Protein AF-A0A521QNT7-F1 (afdb_monomer)

Mean predicted aligned error: 11.25 Å

Foldseek 3Di:
DDDPDDDDPDDDDPDDPPPQPPPPPPQKDQDLPDVVLVVLLVLLVVLLVLLVLLVLVLQCVLVVPPDSVVSNVVLVVPVDPVVSLVVSVCSCPPPPVNPVPDPVSVVLSVLNVVLVVVNCQSVVWTWIQRPPVRWIWTFGDDPDPNDIDRIDTDDPVNSVVSSVSSVVSSVVSQVVCVVVVHDRPPPPCPPPPPPPPPPPDPPPPDPPPDDDDDDDDDDDDDD

Sequence (223 aa):
MNTPKSRKPRRYIAPGLNADPADEEGNYEPSILQPFLAEVMGNILTLWPHIEGHMIIIFSELIGAEDVGNARLMFRSIINQKARISVMKAMLEKSPDHIETSDWYDRIIDEFAALNRIRNIYAHGLWYTHKQTQRLYLDEETDNYESRGPRREVKVAELQALAERMSAFVDALEAHFTEKGYPSVSEPSSQIQPQQSSADGPEERNPEDSPPERGPPPRSSRD

Nearest PDB structures (foldseek):
  6itu-assembly1_A  TM=4.304E-01  e=3.634E+00  Homo sapiens
  4akk-assembly1_B  TM=3.507E-01  e=3.438E+00  Klebsiella oxytoca
  6lvv-assembly1_B  TM=2.052E-01  e=1.772E+00  Paracoccus sp. SSG05

Secondary structure (DSSP, 8-state):
--PPPPPPP----PPP----TT-SS--EESS---HHHHHHHHHHHHHHHHHHHHHHHHHHHHTT-S-HHHHHHHHHH---HHHHHHHHHHHHHH-GGGTT--THHHHHHHHHHHHHHHHHHHHHSEEEEETTT--EEEEPPPS-TT-PPPPEEPPHHHHHHHHHHHHHHHHHHHHHHHHTTPPPTTS--TT---------------TT-PPPP-PPPP-----

Solvent-accessible surface area (backbone atoms only — not comparable to full-atom values): 13937 Å² total; per-residue (Å²): 137,86,77,77,81,75,78,78,79,82,72,90,69,77,73,73,80,71,80,55,93,81,62,80,69,84,50,64,41,87,38,77,80,50,68,69,60,46,48,48,52,47,49,45,61,60,49,47,62,56,47,52,55,52,50,30,51,52,48,9,63,66,69,68,45,91,48,54,68,59,31,39,53,57,55,63,69,46,76,50,66,69,56,47,52,51,49,55,53,48,39,52,78,68,37,82,89,33,77,83,57,63,71,62,58,58,53,51,54,51,50,51,52,52,50,51,57,56,49,47,46,68,74,67,26,50,45,31,20,32,68,86,82,68,46,42,30,36,29,46,80,48,100,44,94,88,48,79,47,77,70,40,79,58,55,69,67,60,51,49,52,48,35,52,52,52,48,54,50,43,53,53,49,52,52,56,36,48,76,73,68,48,80,69,83,86,57,76,78,85,72,72,63,73,77,75,71,78,67,71,67,83,72,81,74,68,87,82,79,68,76,79,83,81,73,83,80,81,82,81,82,80,131

pLDDT: mean 84.31, std 16.26, range [48.28, 98.44]

Radius of gyration: 27.96 Å; Cα contacts (8 Å, |Δi|>4): 169; chains: 1; bounding box: 73×58×71 Å

Structure (mmCIF, N/CA/C/O backbone):
data_AF-A0A521QNT7-F1
#
_entry.id   AF-A0A521QNT7-F1
#
loop_
_atom_site.group_PDB
_atom_site.id
_atom_site.type_symbol
_atom_site.label_atom_id
_atom_site.label_alt_id
_atom_site.label_comp_id
_atom_site.label_asym_id
_atom_site.label_entity_id
_atom_site.label_seq_id
_atom_site.pdbx_PDB_ins_code
_atom_site.Cartn_x
_atom_site.Cartn_y
_atom_site.Cartn_z
_at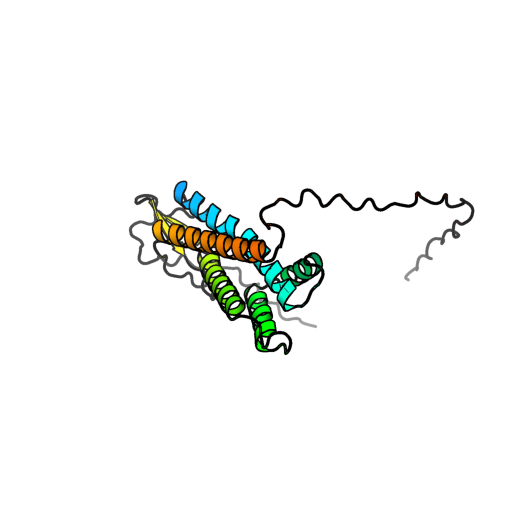om_site.occupancy
_atom_site.B_iso_or_equiv
_atom_site.auth_seq_id
_atom_site.auth_comp_id
_atom_site.auth_asym_id
_atom_site.auth_atom_id
_atom_site.pdbx_PDB_model_num
ATOM 1 N N . MET A 1 1 ? 51.245 -9.570 29.472 1.00 51.16 1 MET A N 1
ATOM 2 C CA . MET A 1 1 ? 50.116 -10.234 28.781 1.00 51.16 1 MET A CA 1
ATOM 3 C C . MET A 1 1 ? 50.383 -10.194 27.289 1.00 51.16 1 MET A C 1
ATOM 5 O O . MET A 1 1 ? 50.641 -9.117 26.774 1.00 51.16 1 MET A O 1
ATOM 9 N N . ASN A 1 2 ? 50.403 -11.352 26.630 1.00 59.91 2 ASN A N 1
ATOM 10 C CA . ASN A 1 2 ? 50.718 -11.493 25.209 1.00 59.91 2 ASN A CA 1
ATOM 11 C C . ASN A 1 2 ? 49.398 -11.732 24.461 1.00 59.91 2 ASN A C 1
ATOM 13 O O . ASN A 1 2 ? 48.931 -12.867 24.381 1.00 59.91 2 ASN A O 1
ATOM 17 N N . THR A 1 3 ? 48.730 -10.669 24.014 1.00 60.16 3 THR A N 1
ATOM 18 C CA . THR A 1 3 ? 47.465 -10.811 23.279 1.00 60.16 3 THR A CA 1
ATOM 19 C C . THR A 1 3 ? 47.786 -11.292 21.860 1.00 60.16 3 THR A C 1
ATOM 21 O O . THR A 1 3 ? 48.558 -10.623 21.165 1.00 60.16 3 THR A O 1
ATOM 24 N N . PRO A 1 4 ? 47.261 -12.446 21.408 1.00 59.62 4 PRO A N 1
ATOM 25 C CA . PRO A 1 4 ? 47.539 -12.956 20.070 1.00 59.62 4 PRO A CA 1
ATOM 26 C C . PRO A 1 4 ? 47.110 -11.931 19.015 1.00 59.62 4 PRO A C 1
ATOM 28 O O . PRO A 1 4 ? 46.044 -11.324 19.126 1.00 59.62 4 PRO A O 1
ATOM 31 N N . LYS A 1 5 ? 47.956 -11.719 17.997 1.00 64.31 5 LYS A N 1
ATOM 32 C CA . LYS A 1 5 ? 47.686 -10.773 16.902 1.00 64.31 5 LYS A CA 1
ATOM 33 C C . LYS A 1 5 ? 46.325 -11.097 16.281 1.00 64.31 5 LYS A C 1
ATOM 35 O O . LYS A 1 5 ? 46.142 -12.191 15.744 1.00 64.31 5 LYS A O 1
ATOM 40 N N . SER A 1 6 ? 45.383 -10.156 16.353 1.00 75.56 6 SER A N 1
ATOM 41 C CA . SER A 1 6 ? 44.068 -10.324 15.739 1.00 75.56 6 SER A CA 1
ATOM 42 C C . SER A 1 6 ? 44.227 -10.523 14.230 1.00 75.56 6 SER A C 1
ATOM 44 O O . SER A 1 6 ? 45.064 -9.892 13.574 1.00 75.56 6 SER A O 1
ATOM 46 N N . ARG A 1 7 ? 43.454 -11.457 13.665 1.00 72.75 7 ARG A N 1
ATOM 47 C CA . ARG A 1 7 ? 43.398 -11.637 12.211 1.00 72.75 7 ARG A CA 1
ATOM 48 C C . ARG A 1 7 ? 42.943 -10.323 11.584 1.00 72.75 7 ARG A C 1
ATOM 50 O O . ARG A 1 7 ? 42.006 -9.696 12.073 1.00 72.75 7 ARG A O 1
ATOM 57 N N . LYS A 1 8 ? 43.599 -9.919 10.491 1.00 79.75 8 LYS A N 1
ATOM 58 C CA . LYS A 1 8 ? 43.163 -8.752 9.719 1.00 79.75 8 LYS A CA 1
ATOM 59 C C . LYS A 1 8 ? 41.692 -8.953 9.324 1.00 79.75 8 LYS A C 1
ATOM 61 O O . LYS A 1 8 ? 41.366 -10.047 8.856 1.00 79.75 8 LYS A O 1
ATOM 66 N N . PRO A 1 9 ? 40.823 -7.943 9.508 1.00 73.94 9 PRO A N 1
ATOM 67 C CA . PRO A 1 9 ? 39.424 -8.055 9.126 1.00 73.94 9 PRO A CA 1
ATOM 68 C C . PRO A 1 9 ? 39.331 -8.434 7.648 1.00 73.94 9 PRO A C 1
ATOM 70 O O . PRO A 1 9 ? 40.015 -7.846 6.801 1.00 73.94 9 PRO A O 1
ATOM 73 N N . ARG A 1 10 ? 38.525 -9.459 7.353 1.00 69.00 10 ARG A N 1
ATOM 74 C CA . ARG A 1 10 ? 38.258 -9.901 5.983 1.00 69.00 10 ARG A CA 1
ATOM 75 C C . ARG A 1 10 ? 37.607 -8.724 5.262 1.00 69.00 10 ARG A C 1
ATOM 77 O O . ARG A 1 10 ? 36.532 -8.283 5.653 1.00 69.00 10 ARG A O 1
ATOM 84 N N . ARG A 1 11 ? 38.293 -8.168 4.264 1.00 68.38 11 ARG A N 1
ATOM 85 C CA . ARG A 1 11 ? 37.715 -7.110 3.432 1.00 68.38 11 ARG A CA 1
ATOM 86 C C 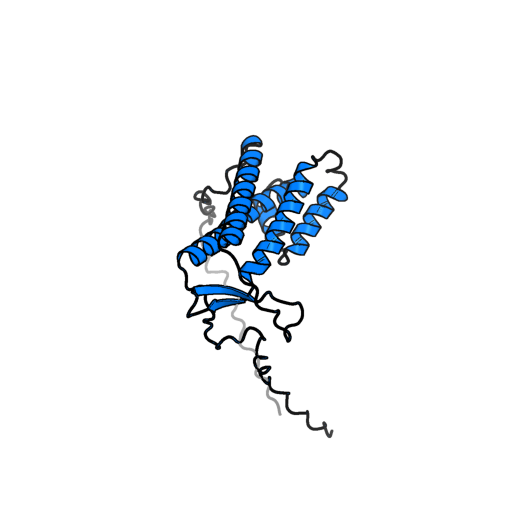. ARG A 1 11 ? 36.638 -7.731 2.552 1.00 68.38 11 ARG A C 1
ATOM 88 O O . ARG A 1 11 ? 36.827 -8.847 2.068 1.00 68.38 11 ARG A O 1
ATOM 95 N N . TYR A 1 12 ? 35.532 -7.014 2.382 1.00 64.12 12 TYR A N 1
ATOM 96 C CA . TYR A 1 12 ? 34.487 -7.374 1.433 1.00 64.12 12 TYR A CA 1
ATOM 97 C C . TYR A 1 12 ? 35.121 -7.577 0.053 1.00 64.12 12 TYR A C 1
ATOM 99 O O . TYR A 1 12 ? 35.782 -6.681 -0.473 1.00 64.12 12 TYR A O 1
ATOM 107 N N . ILE A 1 13 ? 34.969 -8.783 -0.484 1.00 56.91 13 ILE A N 1
ATOM 108 C CA . ILE A 1 13 ? 35.250 -9.090 -1.881 1.00 56.91 13 ILE A CA 1
ATOM 109 C C . ILE A 1 13 ? 33.874 -9.062 -2.517 1.00 56.91 13 ILE A C 1
ATOM 111 O O . ILE A 1 13 ? 33.031 -9.868 -2.125 1.00 56.91 13 ILE A O 1
ATOM 115 N N . ALA A 1 14 ? 33.633 -8.107 -3.419 1.00 52.41 14 ALA A N 1
ATOM 116 C CA . ALA A 1 14 ? 32.386 -8.080 -4.164 1.00 52.41 14 ALA A CA 1
ATOM 117 C C . ALA A 1 14 ? 32.178 -9.480 -4.758 1.00 52.41 14 ALA A C 1
ATOM 119 O O . ALA A 1 14 ? 33.110 -9.975 -5.406 1.00 52.41 14 ALA A O 1
ATOM 120 N N . PRO A 1 15 ? 31.033 -10.144 -4.502 1.00 55.75 15 PRO A N 1
ATOM 121 C CA . PRO A 1 15 ? 30.700 -11.341 -5.247 1.00 55.75 15 PRO A CA 1
ATOM 122 C C . PRO A 1 15 ? 30.881 -10.969 -6.713 1.00 55.75 15 PRO A C 1
ATOM 124 O O . PRO A 1 15 ? 30.394 -9.916 -7.141 1.00 55.75 15 PRO A O 1
ATOM 127 N N . GLY A 1 16 ? 31.655 -11.767 -7.455 1.00 51.06 16 GLY A N 1
ATOM 128 C CA . GLY A 1 16 ? 31.644 -11.631 -8.905 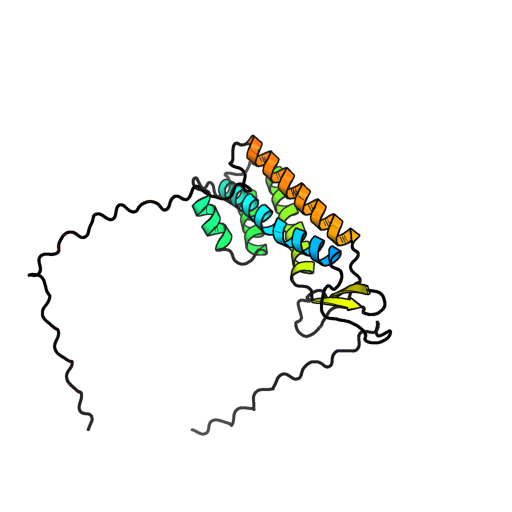1.00 51.06 16 GLY A CA 1
ATOM 129 C C . GLY A 1 16 ? 30.176 -11.602 -9.303 1.00 51.06 16 GLY A C 1
ATOM 130 O O . GLY A 1 16 ? 29.415 -12.427 -8.799 1.00 51.06 16 GLY A O 1
ATOM 131 N N . LEU A 1 17 ? 29.761 -10.589 -10.072 1.00 54.62 17 LEU A N 1
ATOM 132 C CA . LEU A 1 17 ? 28.440 -10.566 -10.690 1.00 54.62 17 LEU A CA 1
ATOM 133 C C . LEU A 1 17 ? 28.319 -11.906 -11.405 1.00 54.62 17 LEU A C 1
ATOM 135 O O . LEU A 1 17 ? 28.931 -12.093 -12.453 1.00 54.62 17 LEU A O 1
ATOM 139 N N . ASN A 1 18 ? 27.664 -12.874 -10.767 1.00 49.97 18 ASN A N 1
ATOM 140 C CA . ASN A 1 18 ? 27.457 -14.175 -11.361 1.00 49.97 18 ASN A CA 1
ATOM 141 C C . ASN A 1 18 ? 26.675 -13.872 -12.630 1.00 49.97 18 ASN A C 1
ATOM 143 O O . ASN A 1 18 ? 25.608 -13.262 -12.551 1.00 49.97 18 ASN A O 1
ATOM 147 N N . ALA A 1 19 ? 27.292 -14.170 -13.773 1.00 48.28 19 ALA A N 1
ATOM 148 C CA . ALA A 1 19 ? 26.696 -13.964 -15.076 1.00 48.28 19 ALA A CA 1
ATOM 149 C C . ALA A 1 19 ? 25.339 -14.669 -15.061 1.00 48.28 19 ALA A C 1
ATOM 151 O O . ALA A 1 19 ? 25.247 -15.887 -14.903 1.00 48.28 19 ALA A O 1
ATOM 152 N N . ASP A 1 20 ? 24.294 -13.855 -15.090 1.00 52.47 20 ASP A N 1
ATOM 153 C CA . ASP A 1 20 ? 22.914 -14.288 -15.179 1.00 52.47 20 ASP A CA 1
ATOM 154 C C . ASP A 1 20 ? 22.779 -15.012 -16.529 1.00 52.47 20 ASP A C 1
ATOM 156 O O . ASP A 1 20 ? 23.195 -14.443 -17.536 1.00 52.47 20 ASP A O 1
ATOM 160 N N . PRO A 1 21 ? 22.257 -16.246 -16.615 1.00 50.09 21 PRO A N 1
ATOM 161 C CA . PRO A 1 21 ? 22.153 -16.983 -17.880 1.00 50.09 21 PRO A CA 1
ATOM 162 C C . PRO A 1 21 ? 21.307 -16.283 -18.964 1.00 50.09 21 PRO A C 1
ATOM 164 O O . PRO A 1 21 ? 21.302 -16.739 -20.103 1.00 50.09 21 PRO A O 1
ATOM 167 N N . ALA A 1 22 ? 20.644 -15.163 -18.646 1.00 51.06 22 ALA A N 1
ATOM 168 C CA . ALA A 1 22 ? 20.058 -14.213 -19.597 1.00 51.06 22 ALA A CA 1
ATOM 169 C C . ALA A 1 22 ? 21.081 -13.217 -20.200 1.00 51.06 22 ALA A C 1
ATOM 171 O O . ALA A 1 22 ? 20.707 -12.121 -20.622 1.00 51.06 22 ALA A O 1
ATOM 172 N N . ASP A 1 23 ? 22.365 -13.585 -20.234 1.00 50.38 23 ASP A N 1
ATOM 173 C CA . ASP A 1 23 ? 23.468 -12.866 -20.883 1.00 50.38 23 ASP A CA 1
ATOM 174 C C . ASP A 1 23 ? 23.385 -12.949 -22.424 1.00 50.38 23 ASP A C 1
ATOM 176 O O . ASP A 1 23 ? 24.365 -13.210 -23.125 1.00 50.38 23 ASP A O 1
ATOM 180 N N . GLU A 1 24 ? 22.203 -12.675 -22.982 1.00 56.25 24 GLU A N 1
ATOM 181 C CA . GLU A 1 24 ? 22.119 -12.094 -24.319 1.00 56.25 24 GLU A CA 1
ATOM 182 C C . GLU A 1 24 ? 22.656 -10.652 -24.205 1.00 56.25 24 GLU A C 1
ATOM 184 O O . GLU A 1 24 ? 21.934 -9.682 -24.008 1.00 56.25 24 GLU A O 1
ATOM 189 N N . GLU A 1 25 ? 23.987 -10.542 -24.221 1.00 61.06 25 GLU A N 1
ATOM 190 C CA . GLU A 1 25 ? 24.768 -9.314 -24.389 1.00 61.06 25 GLU A CA 1
ATOM 191 C C . GLU A 1 25 ? 24.512 -8.175 -23.378 1.00 61.06 25 GLU A C 1
ATOM 193 O O . GLU A 1 25 ? 24.211 -7.061 -23.799 1.00 61.06 25 GLU A O 1
ATOM 198 N N . GLY A 1 26 ? 24.698 -8.400 -22.066 1.00 63.28 26 GLY A N 1
ATOM 199 C CA . GLY A 1 26 ? 25.286 -7.444 -21.094 1.00 63.28 26 GLY A CA 1
ATOM 200 C C . GLY A 1 26 ? 24.824 -5.970 -21.035 1.00 63.28 26 GLY A C 1
ATOM 201 O O . GLY A 1 26 ? 25.466 -5.147 -20.379 1.00 63.28 26 GLY A O 1
ATOM 202 N N . ASN A 1 27 ? 23.734 -5.589 -21.693 1.00 86.12 27 ASN A N 1
ATOM 203 C CA . ASN A 1 27 ? 23.372 -4.202 -21.970 1.00 86.12 27 ASN A CA 1
ATOM 204 C C . ASN A 1 27 ? 22.223 -3.755 -21.067 1.00 86.12 27 ASN A C 1
ATOM 206 O O . ASN A 1 27 ? 21.197 -3.281 -21.546 1.00 86.12 27 ASN A O 1
ATOM 210 N N . TYR A 1 28 ? 22.389 -3.884 -19.754 1.00 90.06 28 TYR A N 1
ATOM 211 C CA . TYR A 1 28 ? 21.415 -3.395 -18.777 1.00 90.06 28 TYR A CA 1
ATOM 212 C C . TYR A 1 28 ? 21.857 -2.058 -18.183 1.00 90.06 28 TYR A C 1
ATOM 214 O O . TYR A 1 28 ? 23.044 -1.812 -17.960 1.00 90.06 28 TYR A O 1
ATOM 222 N N . GLU A 1 29 ? 20.893 -1.189 -17.909 1.00 93.31 29 GLU A N 1
ATOM 223 C CA . GLU A 1 29 ? 21.086 0.041 -17.150 1.00 93.31 29 GLU A CA 1
ATOM 224 C C . GLU A 1 29 ? 20.331 -0.052 -15.819 1.00 93.31 29 GLU A C 1
ATOM 226 O O . GLU A 1 29 ? 19.162 -0.441 -15.836 1.00 93.31 29 GLU A O 1
ATOM 231 N N . PRO A 1 30 ? 20.965 0.251 -14.667 1.00 93.62 30 PRO A N 1
ATOM 232 C CA . PRO A 1 30 ? 20.348 0.118 -13.347 1.00 93.62 30 PRO A CA 1
ATOM 233 C C . PRO A 1 30 ? 19.396 1.290 -13.054 1.00 93.62 30 PRO A C 1
ATOM 235 O O . PRO A 1 30 ? 19.660 2.131 -12.195 1.00 93.62 30 PRO A O 1
ATOM 238 N N . SER A 1 31 ? 18.321 1.389 -13.827 1.00 94.12 31 SER A N 1
ATOM 239 C CA . SER A 1 31 ? 17.323 2.452 -13.741 1.00 94.12 31 SER A CA 1
ATOM 240 C C . SER A 1 31 ? 16.045 2.061 -14.490 1.00 94.12 31 SER A C 1
ATOM 242 O O . SER A 1 31 ? 16.035 1.146 -15.319 1.00 94.12 31 SER A O 1
ATOM 244 N N . ILE A 1 32 ? 14.955 2.779 -14.209 1.00 95.25 32 ILE A N 1
ATOM 245 C CA . ILE A 1 32 ? 13.730 2.765 -15.016 1.00 95.25 32 ILE A CA 1
ATOM 246 C C . ILE A 1 32 ? 13.859 3.897 -16.041 1.00 95.25 32 ILE A C 1
ATOM 248 O O . ILE A 1 32 ? 13.692 5.062 -15.688 1.00 95.25 32 ILE A O 1
ATOM 252 N N . LEU A 1 33 ? 14.189 3.579 -17.296 1.00 95.19 33 LEU A N 1
ATOM 253 C CA . LEU A 1 33 ? 14.423 4.608 -18.327 1.00 95.19 33 LEU A CA 1
ATOM 254 C C . LEU A 1 33 ? 13.153 5.084 -19.034 1.00 95.19 33 LEU A C 1
ATOM 256 O O . LEU A 1 33 ? 13.150 6.143 -19.655 1.00 95.19 33 LEU A O 1
ATOM 260 N N . GLN A 1 34 ? 12.076 4.307 -18.962 1.00 93.50 34 GLN A N 1
ATOM 261 C CA . GLN A 1 34 ? 10.816 4.632 -19.622 1.00 93.50 34 GLN A CA 1
ATOM 262 C C . GLN A 1 34 ? 9.996 5.588 -18.749 1.00 93.50 34 GLN A C 1
ATOM 264 O O . GLN A 1 34 ? 9.559 5.172 -17.672 1.00 93.50 34 GLN A O 1
ATOM 269 N N . PRO A 1 35 ? 9.721 6.829 -19.201 1.00 93.50 35 PRO A N 1
ATOM 270 C CA . PRO A 1 35 ? 9.050 7.836 -18.376 1.00 93.50 35 PRO A CA 1
ATOM 271 C C . PRO A 1 35 ? 7.683 7.383 -17.859 1.00 93.50 35 PRO A C 1
ATOM 273 O O . PRO A 1 35 ? 7.386 7.535 -16.682 1.00 93.50 35 PRO A O 1
ATOM 276 N N . PHE A 1 36 ? 6.886 6.749 -18.717 1.00 93.31 36 PHE A N 1
ATOM 277 C CA . PHE A 1 36 ? 5.563 6.252 -18.349 1.00 93.31 36 PHE A CA 1
ATOM 278 C C . PHE A 1 36 ? 5.623 5.140 -17.274 1.00 93.31 36 PHE A C 1
ATOM 280 O O . PHE A 1 36 ? 4.796 5.113 -16.369 1.00 93.31 36 PHE A O 1
ATOM 287 N N . LEU A 1 37 ? 6.618 4.243 -17.306 1.00 92.12 37 LEU A N 1
ATOM 288 C CA . LEU A 1 37 ? 6.786 3.235 -16.245 1.00 92.12 37 LEU A CA 1
ATOM 289 C C . LEU A 1 37 ? 7.198 3.883 -14.920 1.00 92.12 37 LEU A C 1
ATOM 291 O O . LEU A 1 37 ? 6.717 3.481 -13.861 1.00 92.12 37 LEU A O 1
ATOM 295 N N . ALA A 1 38 ? 8.065 4.896 -14.981 1.00 93.50 38 ALA A N 1
ATOM 296 C CA . ALA A 1 38 ? 8.454 5.670 -13.809 1.00 93.50 38 ALA A CA 1
ATOM 297 C C . ALA A 1 38 ? 7.258 6.427 -13.203 1.00 93.50 38 ALA A C 1
ATOM 299 O O . ALA A 1 38 ? 7.136 6.484 -11.982 1.00 93.50 38 ALA A O 1
ATOM 300 N N . GLU A 1 39 ? 6.351 6.946 -14.034 1.00 95.88 39 GLU A N 1
ATOM 301 C CA . GLU A 1 39 ? 5.103 7.584 -13.602 1.00 95.88 39 GLU A CA 1
ATOM 302 C C . GLU A 1 39 ? 4.186 6.604 -12.859 1.00 95.88 39 GLU A C 1
ATOM 304 O O . GLU A 1 39 ? 3.771 6.887 -11.736 1.00 95.88 39 GLU A O 1
ATOM 309 N N . VAL A 1 40 ? 3.929 5.417 -13.424 1.00 95.69 40 VAL A N 1
ATOM 310 C CA . VAL A 1 40 ? 3.097 4.391 -12.764 1.00 95.69 40 VAL A CA 1
ATOM 311 C C . VAL A 1 40 ? 3.710 3.956 -11.428 1.00 95.69 40 VAL A C 1
ATOM 313 O O . VAL A 1 40 ? 3.001 3.835 -10.428 1.00 95.69 40 VAL A O 1
ATOM 316 N N . MET A 1 41 ? 5.034 3.779 -11.376 1.00 95.62 41 MET A N 1
ATOM 317 C CA . MET A 1 41 ? 5.747 3.503 -10.124 1.00 95.62 41 MET A CA 1
ATOM 318 C C . MET A 1 41 ? 5.627 4.648 -9.117 1.00 95.62 41 MET A C 1
ATOM 320 O O . MET A 1 41 ? 5.421 4.398 -7.929 1.00 95.62 41 MET A O 1
ATOM 324 N N . GLY A 1 42 ? 5.714 5.896 -9.581 1.00 96.06 42 GLY A N 1
ATOM 325 C CA . GLY A 1 42 ? 5.452 7.080 -8.770 1.00 96.06 42 GLY A CA 1
ATOM 326 C C . GLY A 1 42 ? 4.066 7.025 -8.133 1.00 96.06 42 GLY A C 1
ATOM 327 O O . GLY A 1 42 ? 3.964 7.160 -6.917 1.00 96.06 42 GLY A O 1
ATOM 328 N N . ASN A 1 43 ? 3.035 6.720 -8.923 1.00 96.12 43 ASN A N 1
ATOM 329 C CA . ASN A 1 43 ? 1.652 6.604 -8.452 1.00 96.12 43 ASN A CA 1
ATOM 330 C C . ASN A 1 43 ? 1.480 5.512 -7.382 1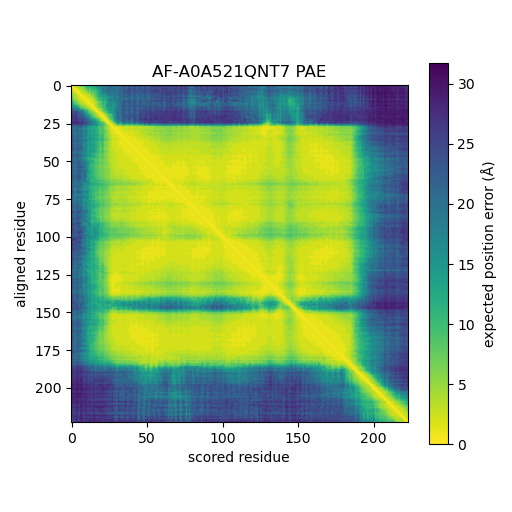.00 96.12 43 ASN A C 1
ATOM 332 O O . ASN A 1 43 ? 0.847 5.744 -6.355 1.00 96.12 43 ASN A O 1
ATOM 336 N N . ILE A 1 44 ? 2.089 4.336 -7.566 1.00 96.50 44 ILE A N 1
ATOM 337 C CA . ILE A 1 44 ? 2.083 3.263 -6.552 1.00 96.50 44 ILE A CA 1
ATOM 338 C C . ILE A 1 44 ? 2.679 3.762 -5.226 1.00 96.50 44 ILE A C 1
ATOM 340 O O . ILE A 1 44 ? 2.144 3.497 -4.147 1.00 96.50 44 ILE A O 1
ATOM 344 N N . LEU A 1 45 ? 3.800 4.486 -5.291 1.00 96.12 45 LEU A N 1
ATOM 345 C CA . LEU A 1 45 ? 4.492 4.979 -4.101 1.00 96.12 45 LEU A CA 1
ATOM 346 C C . LEU A 1 45 ? 3.749 6.133 -3.417 1.00 96.12 45 LEU A C 1
ATOM 348 O O . LEU A 1 45 ? 3.786 6.211 -2.188 1.00 96.12 45 LEU A O 1
ATOM 352 N N . THR A 1 46 ? 3.074 7.001 -4.173 1.00 96.50 46 THR A N 1
ATOM 353 C CA . THR A 1 46 ? 2.309 8.134 -3.627 1.00 96.50 46 THR A CA 1
ATOM 354 C C . THR A 1 46 ? 0.969 7.715 -3.037 1.00 96.50 46 THR A C 1
ATOM 356 O O . THR A 1 46 ? 0.555 8.310 -2.046 1.00 96.50 46 THR A O 1
ATOM 359 N N . LEU A 1 47 ? 0.324 6.666 -3.557 1.00 97.00 47 LEU A N 1
ATOM 360 C CA . LEU A 1 47 ? -0.913 6.113 -2.985 1.00 97.00 47 LEU A CA 1
ATOM 361 C C . LEU A 1 47 ? -0.695 5.490 -1.598 1.00 97.00 47 LEU A C 1
ATOM 363 O O . LEU A 1 47 ? -1.602 5.488 -0.765 1.00 97.00 47 LEU A O 1
ATOM 367 N N . TRP A 1 48 ? 0.507 4.979 -1.312 1.00 97.25 48 TRP A N 1
ATOM 368 C CA . TRP A 1 48 ? 0.784 4.275 -0.057 1.00 97.25 48 TRP A CA 1
ATOM 369 C C . TRP A 1 48 ? 0.546 5.127 1.210 1.00 97.25 48 TRP A C 1
ATOM 371 O O . TRP A 1 48 ? -0.175 4.663 2.095 1.00 97.25 48 TRP A O 1
ATOM 381 N N . PRO A 1 49 ? 1.058 6.372 1.321 1.00 96.19 49 PRO A N 1
ATOM 382 C CA . PRO A 1 49 ? 0.715 7.273 2.423 1.00 96.19 49 PRO A CA 1
ATOM 383 C C . PRO A 1 49 ? -0.787 7.500 2.647 1.00 96.19 49 PRO A C 1
ATOM 385 O O . PRO A 1 49 ? -1.200 7.634 3.799 1.00 96.19 49 PRO A O 1
ATOM 388 N N . HIS A 1 50 ? -1.603 7.533 1.586 1.00 96.38 50 HIS A N 1
ATOM 389 C CA . HIS A 1 50 ? -3.059 7.687 1.709 1.00 96.38 50 HIS A CA 1
ATOM 390 C C . HIS A 1 50 ? -3.682 6.451 2.359 1.00 96.38 50 HIS A C 1
ATOM 392 O O . HIS A 1 50 ? -4.415 6.571 3.341 1.00 96.38 50 HIS A O 1
ATOM 398 N N . ILE A 1 51 ? -3.295 5.259 1.892 1.00 97.62 51 ILE A N 1
ATOM 399 C CA . ILE A 1 51 ? -3.710 3.991 2.500 1.00 97.62 51 ILE A CA 1
ATOM 400 C C . ILE A 1 51 ? -3.294 3.947 3.978 1.00 97.62 51 ILE A C 1
ATOM 402 O O . ILE A 1 51 ? -4.124 3.665 4.838 1.00 97.62 51 ILE A O 1
ATOM 406 N N . GLU A 1 52 ? -2.039 4.277 4.311 1.00 97.56 52 GLU A N 1
ATOM 407 C CA . GLU A 1 52 ? -1.589 4.319 5.712 1.00 97.56 52 GLU A CA 1
ATOM 408 C C . GLU A 1 52 ? -2.397 5.310 6.562 1.00 97.56 52 GLU A C 1
ATOM 410 O O . GLU A 1 52 ? -2.698 5.015 7.719 1.00 97.56 52 GLU A O 1
ATOM 415 N N . GLY A 1 53 ? -2.767 6.464 6.001 1.00 96.31 53 GLY A N 1
ATOM 416 C CA . GLY A 1 53 ? -3.621 7.452 6.657 1.00 96.31 53 GLY A CA 1
ATOM 417 C C . GLY A 1 53 ? -4.982 6.884 7.062 1.00 96.31 53 GLY A C 1
ATOM 418 O O . GLY A 1 53 ? -5.409 7.078 8.199 1.00 96.31 53 GLY A O 1
ATOM 419 N N . HIS A 1 54 ? -5.617 6.116 6.180 1.00 97.75 54 HIS A N 1
ATOM 420 C CA . HIS A 1 54 ? -6.865 5.415 6.485 1.00 97.75 54 HIS A CA 1
ATOM 421 C C . HIS A 1 54 ? -6.676 4.275 7.488 1.00 97.75 54 HIS A C 1
ATOM 423 O O . HIS A 1 54 ? -7.473 4.130 8.414 1.00 97.75 54 HIS A O 1
ATOM 429 N N . MET A 1 55 ? -5.590 3.507 7.376 1.00 98.12 55 MET A N 1
ATOM 430 C CA . MET A 1 55 ? -5.295 2.439 8.337 1.00 98.12 55 MET A CA 1
ATOM 431 C C . MET A 1 55 ? -5.044 2.969 9.753 1.00 98.12 55 MET A C 1
ATOM 433 O O . MET A 1 55 ? -5.308 2.261 10.719 1.00 98.12 55 MET A O 1
ATOM 437 N N . ILE A 1 56 ? -4.584 4.215 9.902 1.00 97.88 56 ILE A N 1
ATOM 438 C CA . ILE A 1 56 ? -4.499 4.887 11.207 1.00 97.88 56 ILE A CA 1
ATOM 439 C C . ILE A 1 56 ? -5.891 5.113 11.811 1.00 97.88 56 ILE A C 1
ATOM 441 O O . ILE A 1 56 ? -6.045 4.954 13.020 1.00 97.88 56 ILE A O 1
ATOM 445 N N . ILE A 1 57 ? -6.898 5.463 11.003 1.00 97.38 57 ILE A N 1
ATOM 446 C CA . ILE A 1 57 ? -8.280 5.630 11.482 1.00 97.38 57 ILE A CA 1
ATOM 447 C C . ILE A 1 57 ? -8.828 4.278 11.942 1.00 97.38 57 ILE A C 1
ATOM 449 O O . ILE A 1 57 ? -9.330 4.183 13.058 1.00 97.38 57 ILE A O 1
ATOM 453 N N . ILE A 1 58 ? -8.627 3.219 11.147 1.00 97.38 58 ILE A N 1
ATOM 454 C CA . ILE A 1 58 ? -8.985 1.846 11.545 1.00 97.38 58 ILE A CA 1
ATOM 455 C C . ILE A 1 58 ? -8.304 1.478 12.856 1.00 97.38 58 ILE A C 1
ATOM 457 O O . ILE A 1 58 ? -8.953 1.022 13.789 1.00 97.38 58 ILE A O 1
ATOM 461 N N . PHE A 1 59 ? -6.995 1.706 12.951 1.00 98.00 59 PHE A N 1
ATOM 462 C CA . PHE A 1 59 ? -6.245 1.428 14.165 1.00 98.00 59 PHE A CA 1
ATOM 463 C C . PHE A 1 59 ? -6.801 2.199 15.370 1.00 98.00 59 PHE A C 1
ATOM 465 O O . PHE A 1 59 ? -6.902 1.618 16.443 1.00 98.00 59 PHE A O 1
ATOM 472 N N . SER A 1 60 ? -7.205 3.463 15.190 1.00 97.19 60 SER A N 1
ATOM 473 C CA . SER A 1 60 ? -7.850 4.280 16.226 1.00 97.19 60 SER A CA 1
ATOM 474 C C . SER A 1 60 ? -9.157 3.666 16.719 1.00 97.19 60 SER A C 1
ATOM 476 O O . SER A 1 60 ? -9.357 3.581 17.929 1.00 97.19 60 SER A O 1
ATOM 478 N N . GLU A 1 61 ? -10.017 3.214 15.799 1.00 95.81 61 GLU A N 1
ATOM 479 C CA . GLU A 1 61 ? -11.269 2.527 16.137 1.00 95.81 61 GLU A CA 1
ATOM 480 C C . GLU A 1 61 ? -10.985 1.233 16.919 1.00 95.81 61 GLU A C 1
ATOM 482 O O . GLU A 1 61 ? -11.585 1.011 17.966 1.00 95.81 61 GLU A O 1
ATOM 487 N N . LEU A 1 62 ? -10.011 0.430 16.473 1.00 96.44 62 LEU A N 1
ATOM 488 C CA . LEU A 1 62 ? -9.656 -0.846 17.110 1.00 96.44 62 LEU A CA 1
ATOM 489 C C . LEU A 1 62 ? -9.049 -0.702 18.508 1.00 96.44 62 LEU A C 1
ATOM 491 O O . LEU A 1 62 ? -9.117 -1.629 19.305 1.00 96.44 62 LEU A O 1
ATOM 495 N N . ILE A 1 63 ? -8.394 0.410 18.825 1.00 96.44 63 ILE A N 1
ATOM 496 C CA . ILE A 1 63 ? -7.859 0.623 20.180 1.00 96.44 63 ILE A CA 1
ATOM 497 C C . ILE A 1 63 ? -8.812 1.435 21.064 1.00 96.44 63 ILE A C 1
ATOM 499 O O . ILE A 1 63 ? -8.450 1.754 22.195 1.00 96.44 63 ILE A O 1
ATOM 503 N N . GLY A 1 64 ? -9.987 1.812 20.547 1.00 95.19 64 GLY A N 1
ATOM 504 C CA . GLY A 1 64 ? -10.935 2.678 21.246 1.00 95.19 64 GLY A CA 1
ATOM 505 C C . GLY A 1 64 ? -10.372 4.068 21.556 1.00 95.19 64 GLY A C 1
ATOM 506 O O . GLY A 1 64 ? -10.710 4.654 22.582 1.00 95.19 64 GLY A O 1
ATOM 507 N N . ALA A 1 65 ? -9.470 4.593 20.719 1.00 95.56 65 ALA A N 1
ATOM 508 C CA . ALA A 1 65 ? -8.884 5.910 20.944 1.00 95.56 65 ALA A CA 1
ATOM 509 C C . ALA A 1 65 ? -9.862 7.020 20.540 1.00 95.56 65 ALA A C 1
ATOM 511 O O . ALA A 1 65 ? -10.275 7.100 19.384 1.00 95.56 65 ALA A O 1
ATOM 512 N N . GLU A 1 66 ? -10.160 7.915 21.485 1.00 93.56 66 GLU A N 1
ATOM 513 C CA . GLU A 1 66 ? -10.984 9.111 21.251 1.00 93.56 66 GLU A CA 1
ATOM 514 C C . GLU A 1 66 ? -10.295 10.119 20.314 1.00 93.56 66 GLU A C 1
ATOM 516 O O . GLU A 1 66 ? -10.952 10.792 19.524 1.00 93.56 66 GLU A O 1
ATOM 521 N N . ASP A 1 67 ? -8.961 10.206 20.381 1.00 93.25 67 ASP A N 1
ATOM 522 C CA . ASP A 1 67 ? -8.146 11.088 19.543 1.00 93.25 67 ASP A CA 1
ATOM 523 C C . ASP A 1 67 ? -7.309 10.291 18.530 1.00 93.25 67 ASP A C 1
ATOM 525 O O . ASP A 1 67 ? -6.345 9.595 18.878 1.00 93.25 67 ASP A O 1
ATOM 529 N N . VAL A 1 68 ? -7.630 10.476 17.246 1.00 94.12 68 VAL A N 1
ATOM 530 C CA . VAL A 1 68 ? -6.908 9.889 16.105 1.00 94.12 68 VAL A CA 1
ATOM 531 C C . VAL A 1 68 ? -5.435 10.325 16.078 1.00 94.12 68 VAL A C 1
ATOM 533 O O . VAL A 1 68 ? -4.580 9.594 15.570 1.00 94.12 68 VAL A O 1
ATOM 536 N N . GLY A 1 69 ? -5.096 11.490 16.640 1.00 94.19 69 GLY A N 1
ATOM 537 C CA . GLY A 1 69 ? -3.719 11.967 16.781 1.00 94.19 69 GLY A CA 1
ATOM 538 C C . GLY A 1 69 ? -2.854 11.032 17.630 1.00 94.19 69 GLY A C 1
ATOM 539 O O . GLY A 1 69 ? -1.759 10.647 17.208 1.00 94.19 69 GLY A O 1
ATOM 540 N N . ASN A 1 70 ? -3.366 10.587 18.778 1.00 95.62 70 ASN A N 1
ATOM 541 C CA . ASN A 1 70 ? -2.680 9.617 19.635 1.00 95.62 70 ASN A CA 1
ATOM 542 C C . ASN A 1 70 ? -2.543 8.252 18.950 1.00 95.62 70 ASN A C 1
ATOM 544 O O . ASN A 1 70 ? -1.450 7.675 18.935 1.00 95.62 70 ASN A O 1
ATOM 548 N N . ALA A 1 71 ? -3.610 7.775 18.301 1.00 96.75 71 ALA A N 1
ATOM 549 C CA . ALA A 1 71 ? -3.574 6.537 17.522 1.00 96.75 71 ALA A CA 1
ATOM 550 C C . ALA A 1 71 ? -2.532 6.602 16.392 1.00 96.75 71 ALA A C 1
ATOM 552 O O . ALA A 1 71 ? -1.769 5.657 16.191 1.00 96.75 71 ALA A O 1
ATOM 553 N N . ARG A 1 72 ? -2.421 7.745 15.701 1.00 96.94 72 ARG A N 1
ATOM 554 C CA . ARG A 1 72 ? -1.405 7.998 14.667 1.00 96.94 72 ARG A CA 1
ATOM 555 C C . ARG A 1 72 ? 0.014 7.871 15.209 1.00 96.94 72 ARG A C 1
ATOM 557 O O . ARG A 1 72 ? 0.859 7.264 14.547 1.00 96.94 72 ARG A O 1
ATOM 564 N N . LEU A 1 73 ? 0.291 8.453 16.376 1.00 96.75 73 LEU A N 1
ATOM 565 C CA . LEU A 1 73 ? 1.609 8.372 17.014 1.00 96.75 73 LEU A CA 1
ATOM 566 C C . LEU A 1 73 ? 1.953 6.924 17.375 1.00 96.75 73 LEU A C 1
ATOM 568 O O . LEU A 1 73 ? 3.038 6.452 17.032 1.00 96.75 73 LEU A O 1
ATOM 572 N N . MET A 1 74 ? 1.011 6.200 17.985 1.00 97.62 74 MET A N 1
ATOM 573 C CA . MET A 1 74 ? 1.175 4.782 18.312 1.00 97.62 74 MET A CA 1
ATOM 574 C C . MET A 1 74 ? 1.405 3.938 17.054 1.00 97.62 74 MET A C 1
ATOM 576 O O . MET A 1 74 ? 2.391 3.204 16.984 1.00 97.62 74 MET A O 1
ATOM 580 N N . PHE A 1 75 ? 0.574 4.100 16.023 1.00 97.69 75 PHE A N 1
ATOM 581 C CA . PHE A 1 75 ? 0.698 3.373 14.760 1.00 97.69 75 PHE A CA 1
ATOM 582 C C . PHE A 1 75 ? 2.067 3.595 14.103 1.00 97.69 75 PHE A C 1
ATOM 584 O O . PHE A 1 75 ? 2.749 2.642 13.720 1.00 97.69 75 PHE A O 1
ATOM 591 N N . ARG A 1 76 ? 2.515 4.856 14.018 1.00 96.62 76 ARG A N 1
ATOM 592 C CA . ARG A 1 76 ? 3.812 5.208 13.419 1.00 96.62 76 ARG A CA 1
ATOM 593 C C . ARG A 1 76 ? 5.003 4.752 14.260 1.00 96.62 76 ARG A C 1
ATOM 595 O O . ARG A 1 76 ? 6.047 4.459 13.680 1.00 96.62 76 ARG A O 1
ATOM 602 N N . SER A 1 77 ? 4.852 4.641 15.583 1.00 97.75 77 SER A N 1
ATOM 603 C CA . SER A 1 77 ? 5.906 4.126 16.472 1.00 97.75 77 SER A CA 1
ATOM 604 C C . SER A 1 77 ? 6.240 2.649 16.219 1.00 97.75 77 SER A C 1
ATOM 606 O O . SER A 1 77 ? 7.367 2.214 16.456 1.00 97.75 77 SER A O 1
ATOM 608 N N . ILE A 1 78 ? 5.296 1.878 15.668 1.00 97.31 78 ILE A N 1
ATOM 609 C CA . ILE A 1 78 ? 5.539 0.505 15.230 1.00 97.31 78 ILE A CA 1
ATOM 610 C C . ILE A 1 78 ? 6.242 0.573 13.869 1.00 97.31 78 ILE A C 1
ATOM 612 O O . ILE A 1 78 ? 5.598 0.719 12.837 1.00 97.31 78 ILE A O 1
ATOM 616 N N . ILE A 1 79 ? 7.573 0.500 13.843 1.00 95.00 79 ILE A N 1
ATOM 617 C CA . ILE A 1 79 ? 8.358 0.673 12.602 1.00 95.00 79 ILE A CA 1
ATOM 618 C C . ILE A 1 79 ? 8.101 -0.470 11.607 1.00 95.00 79 ILE A C 1
ATOM 620 O O . ILE A 1 79 ? 8.038 -0.258 10.398 1.00 95.00 79 ILE A O 1
ATOM 624 N N . ASN A 1 80 ? 7.957 -1.698 12.108 1.00 95.25 80 ASN A N 1
ATOM 625 C CA . ASN A 1 80 ? 7.785 -2.870 11.261 1.00 95.25 80 ASN A CA 1
ATOM 626 C C . ASN A 1 80 ? 6.330 -3.001 10.785 1.00 95.25 80 ASN A C 1
ATOM 628 O O . ASN A 1 80 ? 5.419 -3.233 11.578 1.00 95.25 80 ASN A O 1
ATOM 632 N N . GLN A 1 81 ? 6.129 -2.944 9.471 1.00 94.75 81 GLN A N 1
ATOM 633 C CA . GLN A 1 81 ? 4.806 -3.019 8.859 1.00 94.75 81 GLN A CA 1
ATOM 634 C C . GLN A 1 81 ? 4.071 -4.345 9.120 1.00 94.75 81 GLN A C 1
ATOM 636 O O . GLN A 1 81 ? 2.863 -4.344 9.351 1.00 94.75 81 GLN A O 1
ATOM 641 N N . LYS A 1 82 ? 4.788 -5.479 9.149 1.00 95.69 82 LYS A N 1
ATOM 642 C CA . LYS A 1 82 ? 4.195 -6.777 9.521 1.00 95.69 82 LYS A CA 1
ATOM 643 C C . LYS A 1 82 ? 3.714 -6.747 10.971 1.00 95.69 82 LYS A C 1
ATOM 645 O O . LYS A 1 82 ? 2.646 -7.270 11.259 1.00 95.69 82 LYS A O 1
ATOM 650 N N . ALA A 1 83 ? 4.462 -6.096 11.865 1.00 97.50 83 ALA A N 1
ATOM 651 C CA . ALA A 1 83 ? 4.043 -5.935 13.254 1.00 97.50 83 ALA A CA 1
ATOM 652 C C . ALA A 1 83 ? 2.779 -5.068 13.375 1.00 97.50 83 ALA A C 1
ATOM 654 O O . ALA A 1 83 ? 1.889 -5.444 14.130 1.00 97.50 83 ALA A O 1
ATOM 655 N N . ARG A 1 84 ? 2.644 -3.978 12.597 1.00 97.38 84 ARG A N 1
ATOM 656 C CA . ARG A 1 84 ? 1.403 -3.172 12.557 1.00 97.38 84 ARG A CA 1
ATOM 657 C C . ARG A 1 84 ? 0.187 -4.024 12.197 1.00 97.38 84 ARG A C 1
ATOM 659 O O . ARG A 1 84 ? -0.808 -4.004 12.913 1.00 97.38 84 ARG A O 1
ATOM 666 N N . ILE A 1 85 ? 0.296 -4.804 11.120 1.00 97.75 85 ILE A N 1
ATOM 667 C CA . ILE A 1 85 ? -0.764 -5.712 10.658 1.00 97.75 85 ILE A CA 1
ATOM 668 C C . ILE A 1 85 ? -1.104 -6.740 11.744 1.00 97.75 85 ILE A C 1
ATOM 670 O O . ILE A 1 85 ? -2.274 -6.907 12.079 1.00 97.75 85 ILE A O 1
ATOM 674 N N . SER A 1 86 ? -0.095 -7.383 12.341 1.00 97.69 86 SER A N 1
ATOM 675 C CA . SER A 1 86 ? -0.305 -8.367 13.409 1.00 97.69 86 SER A CA 1
ATOM 676 C C . SER A 1 86 ? -0.987 -7.776 14.641 1.00 97.69 86 SER A C 1
ATOM 678 O O . SER A 1 86 ? -1.817 -8.447 15.245 1.00 97.69 86 SER A O 1
ATOM 680 N N . VAL A 1 87 ? -0.655 -6.538 15.022 1.00 97.81 87 VAL A N 1
ATOM 681 C CA . VAL A 1 87 ? -1.312 -5.855 16.144 1.00 97.81 87 VAL A CA 1
ATOM 682 C C .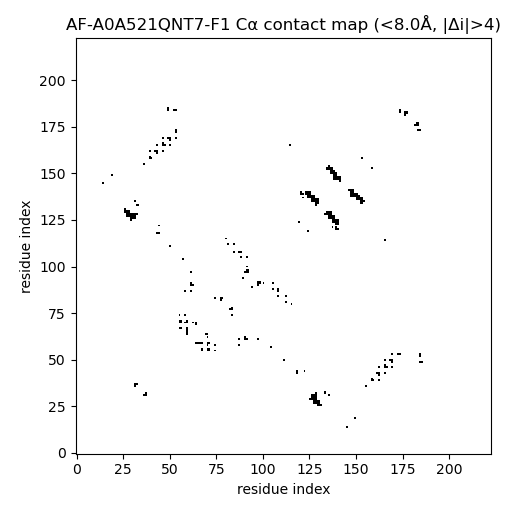 VAL A 1 87 ? -2.781 -5.590 15.820 1.00 97.81 87 VAL A C 1
ATOM 684 O O . VAL A 1 87 ? -3.627 -5.940 16.633 1.00 97.81 87 VAL A O 1
ATOM 687 N N . MET A 1 88 ? -3.098 -5.043 14.641 1.00 98.12 88 MET A N 1
ATOM 688 C CA . MET A 1 88 ? -4.492 -4.788 14.240 1.00 98.12 88 MET A CA 1
ATOM 689 C C . MET A 1 88 ? -5.333 -6.070 14.249 1.00 98.12 88 MET A C 1
ATOM 691 O O . MET A 1 88 ? -6.403 -6.091 14.852 1.00 98.12 88 MET A O 1
ATOM 695 N N . LYS A 1 89 ? -4.813 -7.163 13.674 1.00 97.44 89 LYS A N 1
ATOM 696 C CA . LYS A 1 89 ? -5.483 -8.472 13.719 1.00 97.44 89 LYS A CA 1
ATOM 697 C C . LYS A 1 89 ? -5.675 -8.984 15.141 1.00 97.44 89 LYS A C 1
ATOM 699 O O . LYS A 1 89 ? -6.756 -9.430 15.499 1.00 97.44 89 LYS A O 1
ATOM 704 N N . ALA A 1 90 ? -4.645 -8.881 15.981 1.00 96.31 90 ALA A N 1
ATOM 705 C CA . ALA A 1 90 ? -4.743 -9.317 17.367 1.00 96.31 90 ALA A CA 1
ATOM 706 C C . ALA A 1 90 ? -5.793 -8.520 18.159 1.00 96.31 90 ALA A C 1
ATOM 708 O O . ALA A 1 90 ? -6.444 -9.105 19.021 1.00 96.31 90 ALA A O 1
ATOM 709 N N . MET A 1 91 ? -5.970 -7.224 17.876 1.00 95.88 91 MET A N 1
ATOM 710 C CA . MET A 1 91 ? -7.022 -6.418 18.504 1.00 95.88 91 MET A CA 1
ATOM 711 C C . MET A 1 91 ? -8.412 -6.910 18.104 1.00 95.88 91 MET A C 1
ATOM 713 O O . MET A 1 91 ? -9.253 -7.077 18.982 1.00 95.88 91 MET A O 1
ATOM 717 N N . LEU A 1 92 ? -8.641 -7.206 16.822 1.00 94.88 92 LEU A N 1
ATOM 718 C CA . LEU A 1 92 ? -9.911 -7.773 16.353 1.00 94.88 92 LEU A CA 1
ATOM 719 C C . LEU A 1 92 ? -10.201 -9.148 16.959 1.00 94.88 92 LEU A C 1
ATOM 721 O O . LEU A 1 92 ? -11.272 -9.369 17.508 1.00 94.88 92 LEU A O 1
ATOM 725 N N . GLU A 1 93 ? -9.234 -10.061 16.900 1.00 94.44 93 GLU A N 1
ATOM 726 C CA . GLU A 1 93 ? -9.449 -11.466 17.264 1.00 94.44 93 GLU A CA 1
ATOM 727 C C . GLU A 1 93 ? -9.510 -11.706 18.778 1.00 94.44 93 GLU A C 1
ATOM 729 O O . GLU A 1 93 ? -10.114 -12.681 19.228 1.00 94.44 93 GLU A O 1
ATOM 734 N N . LYS A 1 94 ? -8.811 -10.885 19.574 1.00 93.69 94 LYS A N 1
ATOM 735 C CA . LYS A 1 94 ? -8.584 -11.165 21.004 1.00 93.69 94 LYS A CA 1
ATOM 736 C C . LYS A 1 94 ? -9.239 -10.167 21.946 1.00 93.69 94 LYS A C 1
ATOM 738 O O . LYS A 1 94 ? -9.300 -10.457 23.141 1.00 93.69 94 LYS A O 1
ATOM 743 N N . SER A 1 95 ? -9.687 -9.011 21.456 1.00 93.75 95 SER A N 1
ATOM 744 C CA . SER A 1 95 ? -10.391 -8.054 22.306 1.00 93.75 95 SER A CA 1
ATOM 745 C C . SER A 1 95 ? -11.853 -8.475 22.482 1.00 93.75 95 SER A C 1
ATOM 747 O O . SER A 1 95 ? -12.534 -8.706 21.482 1.00 93.75 95 SER A O 1
ATOM 749 N N . PRO A 1 96 ? -12.377 -8.535 23.721 1.00 93.56 96 PRO A N 1
ATOM 750 C CA . PRO A 1 96 ? -13.801 -8.772 23.947 1.00 93.56 96 PRO A CA 1
ATOM 751 C C . PRO A 1 96 ? -14.685 -7.657 23.365 1.00 93.56 96 PRO A C 1
ATOM 753 O O . PRO A 1 96 ? -15.850 -7.906 23.070 1.00 93.56 96 PRO A O 1
ATOM 756 N N . ASP A 1 97 ? -14.130 -6.463 23.141 1.00 92.81 97 ASP A N 1
ATOM 757 C CA . ASP A 1 97 ? -14.865 -5.311 22.608 1.00 92.81 97 ASP A CA 1
ATOM 758 C C . ASP A 1 97 ? -15.186 -5.442 21.107 1.00 92.81 97 ASP A C 1
ATOM 760 O O . ASP A 1 97 ? -15.999 -4.684 20.586 1.00 92.81 97 ASP A O 1
ATOM 764 N N . HIS A 1 98 ? -14.588 -6.415 20.404 1.00 93.56 98 HIS A N 1
ATOM 765 C CA . HIS A 1 98 ? -14.763 -6.599 18.957 1.00 93.56 98 HIS A CA 1
ATOM 766 C C . HIS A 1 98 ? -15.542 -7.854 18.557 1.00 93.56 98 HIS A C 1
ATOM 768 O O . HIS A 1 98 ? -15.553 -8.217 17.383 1.00 93.56 98 HIS A O 1
ATOM 774 N N . ILE A 1 99 ? -16.220 -8.519 19.496 1.00 91.31 99 ILE A N 1
ATOM 775 C CA . ILE A 1 99 ? -16.982 -9.749 19.206 1.00 91.31 99 ILE A CA 1
ATOM 776 C C . ILE A 1 99 ? -18.057 -9.515 18.130 1.00 91.31 99 ILE A C 1
ATOM 778 O O . ILE A 1 99 ? -18.328 -10.403 17.324 1.00 91.31 99 ILE A O 1
ATOM 782 N N . GLU A 1 100 ? -18.657 -8.324 18.109 1.00 91.56 100 GLU A N 1
ATOM 783 C CA . GLU A 1 100 ? -19.708 -7.938 17.157 1.00 91.56 100 GLU A CA 1
ATOM 784 C C . GLU A 1 100 ? -19.182 -7.079 15.995 1.00 91.56 100 GLU A C 1
ATOM 786 O O . GLU A 1 100 ? -19.962 -6.584 15.177 1.00 91.56 100 GLU A O 1
ATOM 791 N N . THR A 1 101 ? -17.862 -6.886 15.904 1.00 91.69 101 THR A N 1
ATOM 792 C CA . THR A 1 101 ? -17.257 -6.097 14.831 1.00 91.69 101 THR A CA 1
ATOM 793 C C . THR A 1 101 ? -17.467 -6.786 13.484 1.00 91.69 101 THR A C 1
ATOM 795 O O . THR A 1 101 ? -17.343 -8.000 13.346 1.00 91.69 101 THR A O 1
ATOM 798 N N . SER A 1 102 ? -17.799 -5.993 12.464 1.00 92.75 102 SER A N 1
ATOM 799 C CA . SER A 1 102 ? -18.029 -6.488 11.106 1.00 92.75 102 SER A CA 1
ATOM 800 C C . SER A 1 102 ? -16.786 -7.164 10.513 1.00 92.75 102 SER A C 1
ATOM 802 O O . SER A 1 102 ? -15.671 -6.656 10.642 1.00 92.75 102 SER A O 1
ATOM 804 N N . ASP A 1 103 ? -17.010 -8.225 9.730 1.00 95.25 103 ASP A N 1
ATOM 805 C CA . ASP A 1 103 ? -16.007 -8.903 8.889 1.00 95.25 103 ASP A CA 1
ATOM 806 C C . ASP A 1 103 ? -15.298 -7.974 7.881 1.00 95.25 103 ASP A C 1
ATOM 808 O O . ASP A 1 103 ? -14.305 -8.339 7.249 1.00 95.25 103 ASP A O 1
ATOM 812 N N . TRP A 1 104 ? -15.823 -6.764 7.691 1.00 94.94 104 TRP A N 1
ATOM 813 C CA . TRP A 1 104 ? -15.215 -5.719 6.889 1.00 94.94 104 TRP A CA 1
ATOM 814 C C . TRP A 1 104 ? -13.803 -5.381 7.381 1.00 94.94 104 TRP A C 1
ATOM 816 O O . TRP A 1 104 ? -12.895 -5.270 6.561 1.00 94.94 104 TRP A O 1
ATOM 826 N N . TYR A 1 105 ? -13.579 -5.297 8.697 1.00 95.44 105 TYR A N 1
ATOM 827 C CA . TYR A 1 105 ? -12.269 -4.929 9.244 1.00 95.44 105 TYR A CA 1
ATOM 828 C C . TYR A 1 105 ? -11.185 -5.958 8.909 1.00 95.44 105 TYR A C 1
ATOM 830 O O . TYR A 1 105 ? -10.095 -5.576 8.476 1.00 95.44 105 TYR A O 1
ATOM 838 N N . ASP A 1 106 ? -11.495 -7.251 9.036 1.00 96.19 106 ASP A N 1
ATOM 839 C CA . ASP A 1 106 ? -10.581 -8.330 8.652 1.00 96.19 106 ASP A CA 1
ATOM 840 C C . ASP A 1 106 ? -10.216 -8.246 7.168 1.00 96.19 106 ASP A C 1
ATOM 842 O O . ASP A 1 106 ? -9.034 -8.258 6.814 1.00 96.19 106 ASP A O 1
ATOM 846 N N . ARG A 1 107 ? -11.222 -8.063 6.299 1.00 97.44 107 ARG A N 1
ATOM 847 C CA . ARG A 1 107 ? -11.025 -7.940 4.846 1.00 97.44 107 ARG A CA 1
ATOM 848 C C . ARG A 1 107 ? -10.114 -6.770 4.483 1.00 97.44 107 ARG A C 1
ATOM 850 O O . ARG A 1 107 ? -9.235 -6.917 3.636 1.00 97.44 107 ARG A O 1
ATOM 857 N N . ILE A 1 108 ? -10.297 -5.622 5.129 1.00 98.06 108 ILE A N 1
ATOM 858 C CA . ILE A 1 108 ? -9.479 -4.432 4.883 1.00 98.06 108 ILE A CA 1
ATOM 859 C C . ILE A 1 108 ? -8.038 -4.628 5.369 1.00 98.06 108 ILE A C 1
ATOM 861 O O . ILE A 1 108 ? -7.096 -4.267 4.662 1.00 98.06 108 ILE A O 1
ATOM 865 N N . ILE A 1 109 ? -7.835 -5.230 6.543 1.00 97.62 109 ILE A N 1
ATOM 866 C CA . ILE A 1 109 ? -6.485 -5.503 7.061 1.00 97.62 109 ILE A CA 1
ATOM 867 C C . ILE A 1 109 ? -5.759 -6.535 6.191 1.00 97.62 109 ILE A C 1
ATOM 869 O O . ILE A 1 109 ? -4.553 -6.399 5.957 1.00 97.62 109 ILE A O 1
ATOM 873 N N . ASP A 1 110 ? -6.472 -7.539 5.685 1.00 98.19 110 ASP A N 1
ATOM 874 C CA . ASP A 1 110 ? -5.928 -8.528 4.754 1.00 98.19 110 ASP A CA 1
ATOM 875 C C . ASP A 1 110 ? -5.523 -7.904 3.421 1.00 98.19 110 ASP A C 1
ATOM 877 O O . ASP A 1 110 ? -4.418 -8.159 2.928 1.00 98.19 110 ASP A O 1
ATOM 881 N N . GLU A 1 111 ? -6.370 -7.040 2.866 1.00 98.44 111 GLU A N 1
ATOM 882 C CA . GLU A 1 111 ? -6.062 -6.315 1.636 1.00 98.44 111 GLU A CA 1
ATOM 883 C 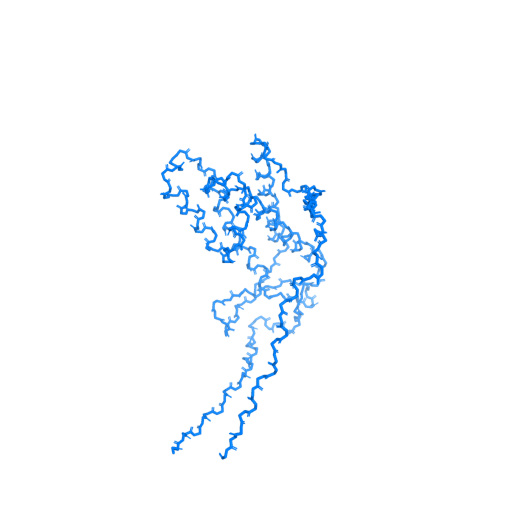C . GLU A 1 111 ? -4.853 -5.391 1.824 1.00 98.44 111 GLU A C 1
ATOM 885 O O . GLU A 1 111 ? -3.918 -5.406 1.020 1.00 98.44 111 GLU A O 1
ATOM 890 N N . PHE A 1 112 ? -4.790 -4.672 2.947 1.00 98.31 112 PHE A N 1
ATOM 891 C CA . PHE A 1 112 ? -3.633 -3.859 3.313 1.00 98.31 112 PHE A CA 1
ATOM 892 C C . PHE A 1 112 ? -2.344 -4.687 3.419 1.00 98.31 112 PHE A C 1
ATOM 894 O O . PHE A 1 112 ? -1.282 -4.268 2.945 1.00 98.31 112 PHE A O 1
ATOM 901 N N . ALA A 1 113 ? -2.417 -5.886 4.004 1.00 98.19 113 ALA A N 1
ATOM 902 C CA . ALA A 1 113 ? -1.284 -6.799 4.100 1.00 98.19 113 ALA A CA 1
ATOM 903 C C . ALA A 1 113 ? -0.828 -7.313 2.725 1.00 98.19 113 ALA A C 1
ATOM 905 O O . ALA A 1 113 ? 0.381 -7.378 2.459 1.00 98.19 113 ALA A O 1
ATOM 906 N N . ALA A 1 114 ? -1.777 -7.647 1.848 1.00 98.19 114 ALA A N 1
ATOM 907 C CA . ALA A 1 114 ? -1.507 -8.085 0.484 1.00 98.19 114 ALA A CA 1
ATOM 908 C C . ALA A 1 114 ? -0.847 -6.972 -0.343 1.00 98.19 114 ALA A C 1
ATOM 910 O O . ALA A 1 114 ? 0.209 -7.199 -0.942 1.00 98.19 114 ALA A O 1
ATOM 911 N N . LEU A 1 115 ? -1.407 -5.759 -0.314 1.00 98.19 115 LEU A N 1
ATOM 912 C CA . LEU A 1 115 ? -0.855 -4.591 -1.000 1.00 98.19 115 LEU A CA 1
ATOM 913 C C . LEU A 1 115 ? 0.532 -4.227 -0.475 1.00 98.19 115 LEU A C 1
ATOM 915 O O . LEU A 1 115 ? 1.432 -4.002 -1.277 1.00 98.19 115 LEU A O 1
ATOM 919 N N . ASN A 1 116 ? 0.753 -4.257 0.844 1.00 97.12 116 ASN A N 1
ATOM 920 C CA . ASN A 1 116 ? 2.078 -4.026 1.424 1.00 97.12 116 ASN A CA 1
ATOM 921 C C . ASN A 1 116 ? 3.124 -5.009 0.878 1.00 97.12 116 ASN A C 1
ATOM 923 O O . ASN A 1 116 ? 4.233 -4.616 0.515 1.00 97.12 116 ASN A O 1
ATOM 927 N N . ARG A 1 117 ? 2.780 -6.304 0.834 1.00 96.00 117 ARG A N 1
ATOM 928 C CA . ARG A 1 117 ? 3.684 -7.343 0.329 1.00 96.00 117 ARG A CA 1
ATOM 929 C C . ARG A 1 117 ? 4.068 -7.060 -1.121 1.00 96.00 117 ARG A C 1
ATOM 931 O O . ARG A 1 117 ? 5.250 -7.099 -1.445 1.00 96.00 117 ARG A O 1
ATOM 938 N N . ILE A 1 118 ? 3.078 -6.765 -1.959 1.00 96.38 118 ILE A N 1
ATOM 939 C CA . ILE A 1 118 ? 3.278 -6.507 -3.385 1.00 96.38 118 ILE A CA 1
ATOM 940 C C . ILE A 1 118 ? 4.062 -5.200 -3.595 1.00 96.38 118 ILE A C 1
ATOM 942 O O . ILE A 1 118 ? 5.065 -5.190 -4.302 1.00 96.38 118 ILE A O 1
ATOM 946 N N . ARG A 1 119 ? 3.684 -4.110 -2.916 1.00 95.94 119 ARG A N 1
ATOM 947 C CA . ARG A 1 119 ? 4.380 -2.815 -2.974 1.00 95.94 119 ARG A CA 1
ATOM 948 C C . ARG A 1 119 ? 5.847 -2.938 -2.582 1.00 95.94 119 ARG A C 1
ATOM 950 O O . ARG A 1 119 ? 6.690 -2.324 -3.226 1.00 95.94 119 ARG A O 1
ATOM 957 N N . ASN A 1 120 ? 6.173 -3.718 -1.551 1.00 94.44 120 ASN A N 1
ATOM 958 C CA . ASN A 1 120 ? 7.559 -3.865 -1.103 1.00 94.44 120 ASN A CA 1
ATOM 959 C C . ASN A 1 120 ? 8.446 -4.581 -2.122 1.00 94.44 120 ASN A C 1
ATOM 961 O O . ASN A 1 120 ? 9.606 -4.201 -2.242 1.00 94.44 120 ASN A O 1
ATOM 965 N N . ILE A 1 121 ? 7.902 -5.526 -2.899 1.00 93.81 121 ILE A N 1
ATOM 966 C CA . ILE A 1 121 ? 8.631 -6.157 -4.011 1.00 93.81 121 ILE A CA 1
ATOM 967 C C . ILE A 1 121 ? 9.110 -5.082 -4.999 1.00 93.81 121 ILE A C 1
ATOM 969 O O . ILE A 1 121 ? 10.290 -5.026 -5.331 1.00 93.81 121 ILE A O 1
ATOM 973 N N . TYR A 1 122 ? 8.224 -4.171 -5.405 1.00 94.88 122 TYR A N 1
ATOM 974 C CA . TYR A 1 122 ? 8.559 -3.126 -6.378 1.00 94.88 122 TYR A CA 1
ATOM 975 C C . TYR A 1 122 ? 9.351 -1.953 -5.789 1.00 94.88 122 TYR A C 1
ATOM 977 O O . TYR A 1 122 ? 10.189 -1.364 -6.471 1.00 94.88 122 TYR A O 1
ATOM 985 N N . ALA A 1 123 ? 9.091 -1.587 -4.534 1.00 94.25 123 ALA A N 1
ATOM 986 C CA . ALA A 1 123 ? 9.740 -0.451 -3.888 1.00 94.25 123 ALA A CA 1
ATOM 987 C C . ALA A 1 123 ? 11.186 -0.743 -3.461 1.00 94.25 123 ALA A C 1
ATOM 989 O O . ALA A 1 123 ? 11.991 0.184 -3.401 1.00 94.25 123 ALA A O 1
ATOM 990 N N . HIS A 1 124 ? 11.500 -2.002 -3.140 1.00 91.56 124 HIS A N 1
ATOM 991 C CA . HIS A 1 124 ? 12.831 -2.414 -2.683 1.00 91.56 124 HIS A CA 1
ATOM 992 C C . HIS A 1 124 ? 13.614 -3.226 -3.717 1.00 91.56 124 HIS A C 1
ATOM 994 O O . HIS A 1 124 ? 14.832 -3.337 -3.590 1.00 91.56 124 HIS A O 1
ATOM 1000 N N . GLY A 1 125 ? 12.955 -3.761 -4.749 1.00 91.75 125 GLY A N 1
ATOM 1001 C CA . GLY A 1 125 ? 13.644 -4.483 -5.810 1.00 91.75 125 GLY A CA 1
ATOM 1002 C C . GLY A 1 125 ? 14.570 -3.589 -6.640 1.00 91.75 125 GLY A C 1
ATOM 1003 O O . GLY A 1 125 ? 14.385 -2.372 -6.754 1.00 91.75 125 GLY A O 1
ATOM 1004 N N . 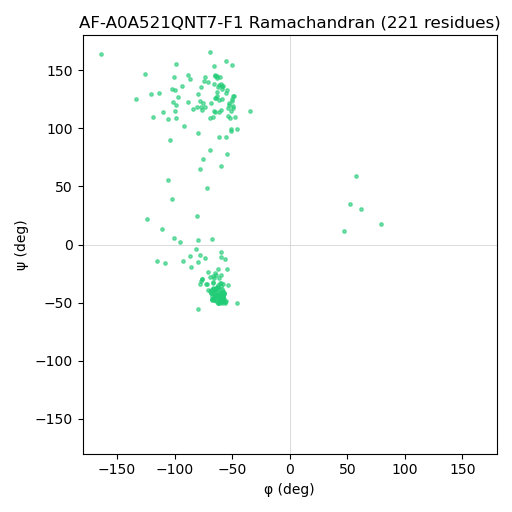LEU A 1 126 ? 15.598 -4.206 -7.223 1.00 91.88 126 LEU A N 1
ATOM 1005 C CA . LEU A 1 126 ? 16.560 -3.519 -8.079 1.00 91.88 126 LEU A CA 1
ATOM 1006 C C . LEU A 1 126 ? 16.064 -3.532 -9.524 1.00 91.88 126 LEU A C 1
ATOM 1008 O O . LEU A 1 126 ? 15.829 -4.587 -10.113 1.00 91.88 126 LEU A O 1
ATOM 1012 N N . TRP A 1 127 ? 15.931 -2.341 -10.096 1.00 94.12 127 TRP A N 1
ATOM 1013 C CA . TRP A 1 127 ? 15.389 -2.145 -11.434 1.00 94.12 127 TRP A CA 1
ATOM 1014 C C . TRP A 1 127 ? 16.487 -2.099 -12.492 1.00 94.12 127 TRP A C 1
ATOM 1016 O O . TRP A 1 127 ? 17.504 -1.423 -12.322 1.00 94.12 127 TRP A O 1
ATOM 1026 N N . TYR A 1 128 ? 16.245 -2.785 -13.608 1.00 94.00 128 TYR A N 1
ATOM 1027 C CA . TYR A 1 128 ? 17.144 -2.832 -14.754 1.00 94.00 128 TYR A CA 1
ATOM 1028 C C . TYR A 1 128 ? 16.371 -2.621 -16.054 1.00 94.00 128 TYR A C 1
ATOM 1030 O O . TYR A 1 128 ? 15.455 -3.380 -16.361 1.00 94.00 128 TYR A O 1
ATOM 1038 N N . THR A 1 129 ? 16.771 -1.640 -16.860 1.00 94.44 129 THR A N 1
ATOM 1039 C CA . THR A 1 129 ? 16.268 -1.493 -18.231 1.00 94.44 129 THR A CA 1
ATOM 1040 C C . THR A 1 129 ? 17.257 -2.114 -19.208 1.00 94.44 129 THR A C 1
ATOM 1042 O O . THR A 1 129 ? 18.438 -1.768 -19.215 1.00 94.44 129 THR A O 1
ATOM 1045 N N . HIS A 1 130 ? 16.786 -3.013 -20.065 1.00 92.50 130 HIS A N 1
ATOM 1046 C CA . HIS A 1 130 ? 17.587 -3.545 -21.160 1.00 92.50 130 HIS A CA 1
ATOM 1047 C C . HIS A 1 130 ? 17.737 -2.485 -22.263 1.00 92.50 130 HIS A C 1
ATOM 1049 O O . HIS A 1 130 ? 16.752 -2.078 -22.872 1.00 92.50 130 HIS A O 1
ATOM 1055 N N . LYS A 1 131 ? 18.959 -2.047 -22.578 1.00 91.19 131 LYS A N 1
ATOM 1056 C CA . LYS A 1 131 ? 19.220 -0.889 -23.456 1.00 91.19 131 LYS A CA 1
ATOM 1057 C C . LYS A 1 131 ? 18.717 -1.067 -24.889 1.00 91.19 131 LYS A C 1
ATOM 1059 O O . LYS A 1 131 ? 18.251 -0.100 -25.480 1.00 91.19 131 LYS A O 1
ATOM 1064 N N . GLN A 1 132 ? 18.795 -2.274 -25.455 1.00 91.38 132 GLN A N 1
ATOM 1065 C CA . GLN A 1 132 ? 18.348 -2.504 -26.839 1.00 91.38 132 GLN A CA 1
ATOM 1066 C C . GLN A 1 132 ? 16.820 -2.647 -26.942 1.00 91.38 132 GLN A C 1
ATOM 1068 O O . GLN A 1 132 ? 16.172 -1.919 -27.682 1.00 91.38 132 GLN A O 1
ATOM 1073 N N . THR A 1 133 ? 16.236 -3.57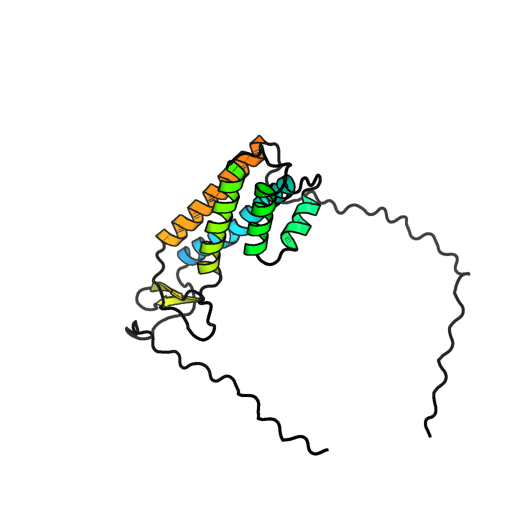5 -26.179 1.00 91.88 133 THR A N 1
ATOM 1074 C CA . THR A 1 133 ? 14.795 -3.877 -26.213 1.00 91.88 133 THR A CA 1
ATOM 1075 C C . THR A 1 133 ? 13.934 -2.886 -25.437 1.00 91.88 133 THR A C 1
ATOM 1077 O O . THR A 1 133 ? 12.716 -2.904 -25.596 1.00 91.88 133 THR A O 1
ATOM 1080 N N . GLN A 1 134 ? 14.543 -2.056 -24.583 1.00 92.81 134 GLN A N 1
ATOM 1081 C CA . GLN A 1 134 ? 13.848 -1.197 -23.625 1.00 92.81 134 GLN A CA 1
ATOM 1082 C C . GLN A 1 134 ? 12.853 -1.994 -22.768 1.00 92.81 134 GLN A C 1
ATOM 1084 O O . GLN A 1 134 ? 11.785 -1.508 -22.431 1.00 92.81 134 GLN A O 1
ATOM 1089 N N . ARG A 1 135 ? 13.159 -3.246 -22.417 1.00 92.56 135 ARG A N 1
ATOM 1090 C CA . ARG A 1 135 ? 12.341 -4.025 -21.475 1.00 92.56 135 ARG A CA 1
ATOM 1091 C C . ARG A 1 135 ? 12.796 -3.780 -20.044 1.00 92.56 135 ARG A C 1
ATOM 1093 O O . ARG A 1 135 ? 13.988 -3.579 -19.806 1.00 92.56 135 ARG A O 1
ATOM 1100 N N . LEU A 1 136 ? 11.847 -3.788 -19.111 1.00 94.00 136 LEU A N 1
ATOM 1101 C CA . LEU A 1 136 ? 12.105 -3.546 -17.696 1.00 94.00 136 LEU A CA 1
ATOM 1102 C C . LEU A 1 136 ? 12.162 -4.868 -16.930 1.00 94.00 136 LEU A C 1
ATOM 1104 O O . LEU A 1 136 ? 11.285 -5.720 -17.069 1.00 94.00 136 LEU A O 1
ATOM 1108 N N . TYR A 1 137 ? 13.185 -5.010 -16.102 1.00 93.94 137 TYR A N 1
ATOM 1109 C CA . TYR A 1 137 ? 13.421 -6.180 -15.276 1.00 93.94 137 TYR A CA 1
ATOM 1110 C C . TYR A 1 137 ? 13.566 -5.774 -13.814 1.00 93.94 137 TYR A C 1
ATOM 1112 O O . TYR A 1 137 ? 14.104 -4.708 -13.504 1.00 93.94 137 TYR A O 1
ATOM 1120 N N . LEU A 1 138 ? 13.107 -6.654 -12.933 1.00 93.62 138 LEU A N 1
ATOM 1121 C CA . LEU A 1 138 ? 13.196 -6.518 -11.489 1.00 93.62 138 LEU A CA 1
ATOM 1122 C C . LEU A 1 138 ? 13.979 -7.696 -10.920 1.00 93.62 138 LEU A C 1
ATOM 1124 O O . LEU A 1 138 ? 13.688 -8.854 -11.221 1.00 93.62 138 LEU A O 1
ATOM 1128 N N . ASP A 1 139 ? 14.973 -7.381 -10.104 1.00 91.44 139 ASP A N 1
ATOM 1129 C CA . ASP A 1 139 ? 15.645 -8.328 -9.220 1.00 91.44 139 ASP A CA 1
ATOM 1130 C C . ASP A 1 139 ? 15.036 -8.161 -7.824 1.00 91.44 139 ASP A C 1
ATOM 1132 O O . ASP A 1 139 ? 15.167 -7.107 -7.190 1.00 91.44 139 ASP A O 1
ATOM 1136 N N . GLU A 1 140 ? 14.268 -9.168 -7.412 1.00 88.88 140 GLU A N 1
ATOM 1137 C CA . GLU A 1 140 ? 13.537 -9.171 -6.149 1.00 88.88 140 GLU A CA 1
ATOM 1138 C C . GLU A 1 140 ? 14.502 -9.463 -4.992 1.00 88.88 140 GLU A C 1
ATOM 1140 O O . GLU A 1 140 ? 15.342 -10.363 -5.069 1.00 88.88 140 GLU A O 1
ATOM 1145 N N . GLU A 1 141 ? 14.385 -8.706 -3.898 1.00 81.69 141 GLU A N 1
ATOM 1146 C CA . GLU A 1 141 ? 15.203 -8.935 -2.708 1.00 81.69 141 GLU A CA 1
ATOM 1147 C C . GLU A 1 141 ? 14.922 -10.336 -2.144 1.00 81.69 141 GLU A C 1
ATOM 1149 O O . GLU A 1 141 ? 13.777 -10.689 -1.852 1.00 81.69 141 GLU A O 1
ATOM 1154 N N . THR A 1 142 ? 15.973 -11.143 -1.990 1.00 78.00 142 THR A N 1
ATOM 1155 C CA . THR A 1 142 ? 15.887 -12.423 -1.280 1.00 78.00 142 THR A CA 1
ATOM 1156 C C . THR A 1 142 ? 16.394 -12.252 0.149 1.00 78.00 142 THR A C 1
ATOM 1158 O O . THR A 1 142 ? 17.219 -11.380 0.420 1.00 78.00 142 THR A O 1
ATOM 1161 N N . ASP A 1 143 ? 15.953 -13.114 1.071 1.00 73.56 143 ASP A N 1
ATOM 1162 C CA . ASP A 1 143 ? 16.394 -13.093 2.479 1.00 73.56 143 ASP A CA 1
ATOM 1163 C C . ASP A 1 143 ? 17.922 -13.285 2.645 1.00 73.56 143 ASP A C 1
ATOM 1165 O O . ASP A 1 143 ? 18.477 -13.075 3.725 1.00 73.56 143 ASP A O 1
ATOM 1169 N N . ASN A 1 144 ? 18.620 -13.665 1.571 1.00 67.38 144 ASN A N 1
ATOM 1170 C CA . ASN A 1 144 ? 20.060 -13.843 1.533 1.00 67.38 144 ASN A CA 1
ATOM 1171 C C . ASN A 1 144 ? 20.721 -12.682 0.782 1.00 67.38 144 ASN A C 1
ATOM 1173 O O . ASN A 1 144 ? 20.728 -12.637 -0.446 1.00 67.38 144 ASN A O 1
ATOM 1177 N N . TYR A 1 145 ? 21.399 -11.809 1.530 1.00 57.75 145 TYR A N 1
ATOM 1178 C CA . TYR A 1 145 ? 22.160 -10.667 0.997 1.00 57.75 145 TYR A CA 1
ATOM 1179 C C . TYR A 1 145 ? 23.206 -11.053 -0.075 1.00 57.75 145 TYR A C 1
ATOM 1181 O O . TYR A 1 145 ? 23.646 -10.218 -0.862 1.00 57.75 145 TYR A O 1
ATOM 1189 N N . GLU A 1 146 ? 23.626 -12.322 -0.098 1.00 59.06 146 GLU A N 1
ATOM 1190 C CA . GLU A 1 146 ? 24.649 -12.849 -1.005 1.00 59.06 146 GLU A CA 1
ATOM 1191 C C . GLU A 1 146 ? 24.085 -13.457 -2.302 1.00 59.06 146 GLU A C 1
ATOM 1193 O O . GLU A 1 146 ? 24.845 -13.656 -3.251 1.00 59.06 146 GLU A O 1
ATOM 1198 N N . SER A 1 147 ? 22.776 -13.728 -2.383 1.00 59.06 147 SER A N 1
ATOM 1199 C CA . SER A 1 147 ? 22.141 -14.297 -3.577 1.00 59.06 147 SER A CA 1
ATOM 1200 C C . SER A 1 147 ? 21.090 -13.348 -4.133 1.00 59.06 147 SER A C 1
ATOM 1202 O O . SER A 1 147 ? 20.021 -13.169 -3.556 1.00 59.06 147 SER A O 1
ATOM 1204 N N . ARG A 1 148 ? 21.388 -12.753 -5.285 1.00 64.12 148 ARG A N 1
ATOM 1205 C CA . ARG A 1 148 ? 20.380 -12.051 -6.080 1.00 64.12 148 ARG A CA 1
ATOM 1206 C C . ARG A 1 148 ? 19.486 -13.063 -6.778 1.00 64.12 148 ARG A C 1
ATOM 1208 O O . ARG A 1 148 ? 19.969 -14.123 -7.190 1.00 64.12 148 ARG A O 1
ATOM 1215 N N . GLY A 1 149 ? 18.195 -12.759 -6.839 1.00 66.50 149 GLY A N 1
ATOM 1216 C CA . GLY A 1 149 ? 17.240 -13.599 -7.542 1.00 66.50 149 GLY A CA 1
ATOM 1217 C C . GLY A 1 149 ? 17.473 -13.534 -9.055 1.00 66.50 149 GLY A C 1
ATOM 1218 O O . GLY A 1 149 ? 18.190 -12.659 -9.544 1.00 66.50 149 GLY A O 1
ATOM 1219 N N . PRO A 1 150 ? 16.884 -14.458 -9.831 1.00 79.94 150 PRO A N 1
ATOM 1220 C CA . PRO A 1 150 ? 16.822 -14.279 -11.274 1.00 79.94 150 PRO A CA 1
ATOM 1221 C C . PRO A 1 150 ? 16.030 -13.005 -11.592 1.00 79.94 150 PRO A C 1
ATOM 1223 O O . PRO A 1 150 ? 14.973 -12.760 -11.006 1.00 79.94 150 PRO A O 1
ATOM 1226 N N . ARG A 1 151 ? 16.518 -12.207 -12.546 1.00 87.50 151 ARG A N 1
ATOM 1227 C CA . ARG A 1 151 ? 15.790 -11.028 -13.024 1.00 87.50 151 ARG A CA 1
ATOM 1228 C C . ARG A 1 151 ? 14.492 -11.461 -13.700 1.00 87.50 151 ARG A C 1
ATOM 1230 O O . ARG A 1 151 ? 14.510 -12.246 -14.648 1.00 87.50 151 ARG A O 1
ATOM 1237 N N . ARG A 1 152 ? 13.363 -10.910 -13.261 1.00 92.00 152 ARG A N 1
ATOM 1238 C CA . ARG A 1 152 ? 12.049 -11.135 -13.877 1.00 92.00 152 ARG A CA 1
ATOM 1239 C C . ARG A 1 152 ? 11.660 -9.937 -14.732 1.00 92.00 152 ARG A C 1
ATOM 1241 O O . ARG A 1 152 ? 11.767 -8.802 -14.282 1.00 92.00 152 ARG A O 1
ATOM 1248 N N . GLU A 1 153 ? 11.175 -10.179 -15.949 1.00 93.75 153 GLU A N 1
ATOM 1249 C CA . GLU A 1 153 ? 10.571 -9.120 -16.768 1.00 93.75 153 GLU A CA 1
ATOM 1250 C C . GLU A 1 153 ? 9.288 -8.611 -16.088 1.00 93.75 153 GLU A C 1
ATOM 1252 O O . GLU A 1 153 ? 8.386 -9.396 -15.775 1.00 93.75 153 GLU A O 1
ATOM 1257 N N . VAL A 1 154 ? 9.205 -7.298 -15.866 1.00 95.38 154 VAL A N 1
ATOM 1258 C CA . VAL A 1 154 ? 8.025 -6.632 -15.304 1.00 95.38 154 VAL A CA 1
ATOM 1259 C C . VAL A 1 154 ? 7.249 -5.976 -16.430 1.00 95.38 154 VAL A C 1
ATOM 1261 O O . VAL A 1 154 ? 7.761 -5.128 -17.163 1.00 95.38 154 VAL A O 1
ATOM 1264 N N . LYS A 1 155 ? 5.980 -6.360 -16.557 1.00 94.75 155 LYS A N 1
ATOM 1265 C CA . LYS A 1 155 ? 5.096 -5.809 -17.583 1.00 94.75 155 LYS A CA 1
ATOM 1266 C C . LYS A 1 155 ? 4.432 -4.538 -17.075 1.00 94.75 155 LYS A C 1
ATOM 1268 O O . LYS A 1 155 ? 3.968 -4.482 -15.944 1.00 94.75 155 LYS A O 1
ATOM 1273 N N . VAL A 1 156 ? 4.276 -3.562 -17.962 1.00 92.94 156 VAL A N 1
ATOM 1274 C CA . VAL A 1 156 ? 3.492 -2.338 -17.720 1.00 92.94 156 VAL A CA 1
ATOM 1275 C C . VAL A 1 156 ? 2.129 -2.638 -17.086 1.00 92.94 156 VAL A C 1
ATOM 1277 O O . VAL A 1 156 ? 1.781 -2.057 -16.063 1.00 92.94 156 VAL A O 1
ATOM 1280 N N . ALA A 1 157 ? 1.384 -3.578 -17.676 1.00 95.56 157 ALA A N 1
ATOM 1281 C CA . ALA A 1 157 ? 0.034 -3.920 -17.239 1.00 95.56 157 ALA A CA 1
ATOM 1282 C C . ALA A 1 157 ? -0.016 -4.451 -15.796 1.00 95.56 157 ALA A C 1
ATOM 1284 O O . ALA A 1 157 ? -1.011 -4.263 -15.108 1.00 95.56 157 ALA A O 1
ATOM 1285 N N . GLU A 1 158 ? 1.060 -5.087 -15.324 1.00 95.75 158 GLU A N 1
ATOM 1286 C CA . GLU A 1 158 ? 1.177 -5.575 -13.947 1.00 95.75 158 GLU A CA 1
ATOM 1287 C C . GLU A 1 158 ? 1.234 -4.406 -12.953 1.00 95.75 158 GLU A C 1
ATOM 1289 O O . GLU A 1 158 ? 0.522 -4.410 -11.950 1.00 95.75 158 GLU A O 1
ATOM 1294 N N . LEU A 1 159 ? 2.029 -3.375 -13.260 1.00 96.00 159 LEU A N 1
ATOM 1295 C CA . LEU A 1 159 ? 2.144 -2.179 -12.424 1.00 96.00 159 LEU A CA 1
ATOM 1296 C C . LEU A 1 159 ? 0.877 -1.321 -12.478 1.00 96.00 159 LEU A C 1
ATOM 1298 O O . LEU A 1 159 ? 0.442 -0.810 -11.450 1.00 96.00 159 LEU A O 1
ATOM 1302 N N . GLN A 1 160 ? 0.257 -1.197 -13.654 1.00 96.94 160 GLN A N 1
ATOM 1303 C CA . GLN A 1 160 ? -1.021 -0.495 -13.796 1.00 96.94 160 GLN A CA 1
ATOM 1304 C C . GLN A 1 160 ? -2.121 -1.167 -12.975 1.00 96.94 160 GLN A C 1
ATOM 1306 O O . GLN A 1 160 ? -2.781 -0.493 -12.193 1.00 96.94 160 GLN A O 1
ATOM 1311 N N . ALA A 1 161 ? -2.255 -2.494 -13.070 1.00 97.38 161 ALA A N 1
ATOM 1312 C CA . ALA A 1 161 ? -3.238 -3.237 -12.287 1.00 97.38 161 ALA A CA 1
ATOM 1313 C C . ALA A 1 161 ? -3.018 -3.073 -10.774 1.00 97.38 161 ALA A C 1
ATOM 1315 O O . ALA A 1 161 ? -3.981 -2.992 -10.013 1.00 97.38 161 ALA A O 1
ATOM 1316 N N . LEU A 1 162 ? -1.760 -2.993 -10.320 1.00 97.75 162 LEU A N 1
ATOM 1317 C CA . LEU A 1 162 ? -1.469 -2.681 -8.923 1.00 97.75 162 LEU A CA 1
ATOM 1318 C C . LEU A 1 162 ? -1.895 -1.257 -8.551 1.00 97.75 162 LEU A C 1
ATOM 1320 O O . LEU A 1 162 ? -2.537 -1.080 -7.519 1.00 97.75 162 LEU A O 1
ATOM 1324 N N . ALA A 1 163 ? -1.544 -0.257 -9.362 1.00 97.69 163 ALA A N 1
ATOM 1325 C CA . ALA A 1 163 ? -1.916 1.134 -9.111 1.00 97.69 163 ALA A CA 1
ATOM 1326 C C . ALA A 1 163 ? -3.444 1.304 -9.050 1.00 97.69 163 ALA A C 1
ATOM 1328 O O . ALA A 1 163 ? -3.957 1.920 -8.120 1.00 97.69 163 ALA A O 1
ATOM 1329 N N . GLU A 1 164 ? -4.171 0.689 -9.985 1.00 97.94 164 GLU A N 1
ATOM 1330 C CA . GLU A 1 164 ? -5.637 0.664 -10.014 1.00 97.94 164 GLU A CA 1
ATOM 1331 C C . GLU A 1 164 ? -6.216 -0.020 -8.773 1.00 97.94 164 GLU A C 1
ATOM 1333 O O . GLU A 1 164 ? -7.119 0.521 -8.139 1.00 97.94 164 GLU A O 1
ATOM 1338 N N . ARG A 1 165 ? -5.664 -1.171 -8.369 1.00 98.38 165 ARG A N 1
ATOM 1339 C CA . ARG A 1 165 ? -6.083 -1.875 -7.149 1.00 98.38 165 ARG A CA 1
ATOM 1340 C C . ARG A 1 165 ? -5.862 -1.026 -5.895 1.00 98.38 165 ARG A C 1
ATOM 1342 O O . ARG A 1 165 ? -6.728 -0.991 -5.028 1.00 98.38 165 ARG A O 1
ATOM 1349 N N . MET A 1 166 ? -4.725 -0.335 -5.799 1.00 98.44 166 MET A N 1
ATOM 1350 C CA . MET A 1 166 ? -4.432 0.575 -4.688 1.00 98.44 166 MET A CA 1
ATOM 1351 C C . MET A 1 166 ? -5.369 1.785 -4.681 1.00 98.44 166 MET A C 1
ATOM 1353 O O . MET A 1 166 ? -5.854 2.149 -3.615 1.00 98.44 166 MET A O 1
ATOM 1357 N N . SER A 1 167 ? -5.653 2.372 -5.846 1.00 98.12 167 SER A N 1
ATOM 1358 C CA . SER A 1 167 ? -6.607 3.480 -5.979 1.00 98.12 167 SER A CA 1
ATOM 1359 C C . SER A 1 167 ? -8.007 3.053 -5.548 1.00 98.12 167 SER A C 1
ATOM 1361 O O . SER A 1 167 ? -8.588 3.677 -4.671 1.00 98.12 167 SER A O 1
ATOM 1363 N N . ALA A 1 168 ? -8.506 1.931 -6.073 1.00 98.12 168 ALA A N 1
ATOM 1364 C CA . ALA A 1 168 ? -9.818 1.402 -5.711 1.00 98.12 168 ALA A CA 1
ATOM 1365 C C . ALA A 1 168 ? -9.923 1.080 -4.211 1.00 98.12 168 ALA A C 1
ATOM 1367 O O . ALA A 1 168 ? -10.986 1.233 -3.612 1.00 98.12 168 ALA A O 1
ATOM 1368 N N . PHE A 1 169 ? -8.822 0.645 -3.591 1.00 98.38 169 PHE A N 1
ATOM 1369 C CA . PHE A 1 169 ? -8.772 0.428 -2.151 1.00 98.38 169 PHE A CA 1
ATOM 1370 C C . PHE A 1 169 ? -8.855 1.740 -1.360 1.00 98.38 169 PHE A C 1
ATOM 1372 O O . PHE A 1 169 ? -9.588 1.794 -0.376 1.00 98.38 169 PHE A O 1
ATOM 1379 N N . VAL A 1 170 ? -8.165 2.801 -1.797 1.00 97.75 170 VAL A N 1
ATOM 1380 C CA . VAL A 1 170 ? -8.305 4.145 -1.208 1.00 97.75 170 VAL A CA 1
ATOM 1381 C C . VAL A 1 170 ? -9.744 4.640 -1.341 1.00 97.75 170 VAL A C 1
ATOM 1383 O O . VAL A 1 170 ? -10.335 5.004 -0.331 1.00 97.75 170 VAL A O 1
ATOM 1386 N N . ASP A 1 171 ? -10.334 4.560 -2.534 1.00 96.75 171 ASP A N 1
ATOM 1387 C CA . ASP A 1 171 ? -11.710 5.008 -2.783 1.00 96.75 171 ASP A CA 1
ATOM 1388 C C . ASP A 1 171 ? -12.718 4.265 -1.887 1.00 96.75 171 ASP A C 1
ATOM 1390 O O . ASP A 1 171 ? -13.632 4.865 -1.319 1.00 96.75 171 ASP A O 1
ATOM 1394 N N . ALA A 1 172 ? -12.536 2.950 -1.707 1.00 97.06 172 ALA A N 1
ATOM 1395 C CA . ALA A 1 172 ? -13.380 2.140 -0.831 1.00 97.06 172 ALA A CA 1
ATOM 1396 C C . ALA A 1 172 ? -13.247 2.534 0.651 1.00 97.06 172 ALA A C 1
ATOM 1398 O O . ALA A 1 172 ? -14.242 2.545 1.380 1.00 97.06 172 ALA A O 1
ATOM 1399 N N . LEU A 1 173 ? -12.032 2.864 1.100 1.00 96.94 173 LEU A N 1
ATOM 1400 C CA . LEU A 1 173 ? -11.788 3.361 2.454 1.00 96.94 173 LEU A CA 1
ATOM 1401 C C . LEU A 1 173 ? -12.412 4.747 2.647 1.00 96.94 173 LEU A C 1
ATOM 1403 O O . LEU A 1 173 ? -13.121 4.960 3.630 1.00 96.94 173 LEU A O 1
ATOM 1407 N N . GLU A 1 174 ? -12.193 5.673 1.711 1.00 95.81 174 GLU A N 1
ATOM 1408 C CA . GLU A 1 174 ? -12.769 7.021 1.748 1.00 95.81 174 GLU A CA 1
ATOM 1409 C C . GLU A 1 174 ? -14.299 6.983 1.791 1.00 95.81 174 GLU A C 1
ATOM 1411 O O . GLU A 1 174 ? -14.895 7.669 2.624 1.00 95.81 174 GLU A O 1
ATOM 1416 N N . ALA A 1 175 ? -14.937 6.148 0.965 1.00 95.19 175 ALA A N 1
ATOM 1417 C CA . ALA A 1 175 ? -16.389 5.986 0.967 1.00 95.19 175 ALA A CA 1
ATOM 1418 C C . ALA A 1 175 ? -16.909 5.533 2.342 1.00 95.19 175 ALA A C 1
ATOM 1420 O O . ALA A 1 175 ? -17.783 6.182 2.917 1.00 95.19 175 ALA A O 1
ATOM 1421 N N . HIS A 1 176 ? -16.310 4.484 2.916 1.00 95.56 176 HIS A N 1
ATOM 1422 C CA . HIS A 1 176 ? -16.694 3.967 4.235 1.00 95.56 176 HIS A CA 1
ATOM 1423 C C . HIS A 1 176 ? -16.532 5.007 5.351 1.00 95.56 176 HIS A C 1
ATOM 1425 O O . HIS A 1 176 ? -17.402 5.165 6.209 1.00 95.56 176 HIS A O 1
ATOM 1431 N N . PHE A 1 177 ? -15.423 5.747 5.349 1.00 94.38 177 PHE A N 1
ATOM 1432 C CA . PHE A 1 177 ? -15.170 6.764 6.370 1.00 94.38 177 PHE A CA 1
ATOM 1433 C C . PHE A 1 177 ? -16.052 7.998 6.216 1.00 94.38 177 PHE A C 1
ATOM 1435 O O . P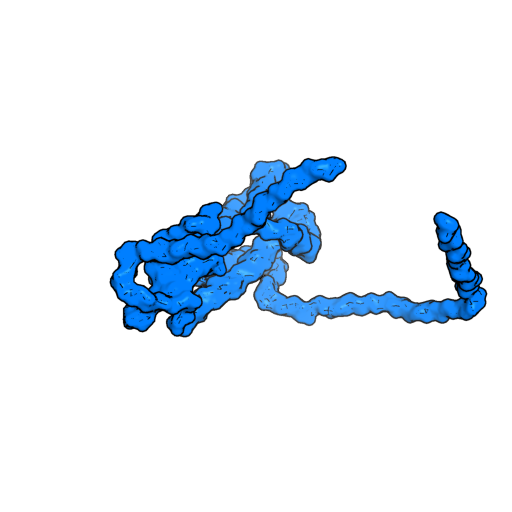HE A 1 177 ? -16.482 8.563 7.223 1.00 94.38 177 PHE A O 1
ATOM 1442 N N . THR A 1 178 ? -16.381 8.367 4.980 1.00 93.69 178 THR A N 1
ATOM 1443 C CA . THR A 1 178 ? -17.331 9.445 4.691 1.00 93.69 178 THR A CA 1
ATOM 1444 C C . THR A 1 178 ? -18.722 9.100 5.219 1.00 93.69 178 THR A C 1
ATOM 1446 O O . THR A 1 178 ? -19.346 9.931 5.876 1.00 93.69 178 THR A O 1
ATOM 1449 N N . GLU A 1 179 ? -19.191 7.865 5.016 1.00 94.12 179 GLU A N 1
ATOM 1450 C CA . GLU A 1 179 ? -20.480 7.393 5.549 1.00 94.12 179 GLU A CA 1
ATOM 1451 C C . GLU A 1 179 ? -20.536 7.437 7.084 1.00 94.12 179 GLU A C 1
ATOM 1453 O O . GLU A 1 179 ? -21.580 7.737 7.665 1.00 94.12 179 GLU A O 1
ATOM 1458 N N . LYS A 1 180 ? -19.400 7.203 7.746 1.00 93.06 180 LYS A N 1
ATOM 1459 C CA . LYS A 1 180 ? -19.253 7.318 9.204 1.00 93.06 180 LYS A CA 1
ATOM 1460 C C . LYS A 1 180 ? -19.033 8.753 9.712 1.00 93.06 180 LYS A C 1
ATOM 1462 O O . LYS A 1 180 ? -18.979 8.958 10.922 1.00 93.06 180 LYS A O 1
ATOM 1467 N N . GLY A 1 181 ? -18.909 9.740 8.824 1.00 93.12 181 GLY A N 1
ATOM 1468 C CA . GLY A 1 181 ? -18.705 11.147 9.183 1.00 93.12 181 GLY A CA 1
ATOM 1469 C C . GLY A 1 181 ? -17.269 11.516 9.571 1.00 93.12 181 GLY A C 1
ATOM 1470 O O . GLY A 1 181 ? -17.058 12.560 10.189 1.00 93.12 181 GLY A O 1
ATOM 1471 N N . TYR A 1 182 ? -16.278 10.692 9.223 1.00 88.25 182 TYR A N 1
ATOM 1472 C CA . TYR A 1 182 ? -14.874 11.072 9.374 1.00 88.25 182 TYR A CA 1
ATOM 1473 C C . TYR A 1 182 ? -14.478 12.105 8.307 1.00 88.25 182 TYR A C 1
ATOM 1475 O O . TYR A 1 182 ? -14.940 12.019 7.167 1.00 88.25 182 TYR A O 1
ATOM 1483 N N . PRO A 1 183 ? -13.602 13.070 8.643 1.00 83.38 183 PRO A N 1
ATOM 1484 C CA . PRO A 1 183 ? -13.058 13.988 7.652 1.00 83.38 183 PRO A CA 1
ATOM 1485 C C . PRO A 1 183 ? -12.206 13.227 6.634 1.00 83.38 183 PRO A C 1
ATOM 1487 O O . PRO A 1 183 ? -11.519 12.260 6.981 1.00 83.38 183 PRO A O 1
ATOM 1490 N N . SER A 1 184 ? -12.221 13.689 5.383 1.00 84.88 184 SER A N 1
ATOM 1491 C CA . SER A 1 184 ? -11.398 13.087 4.339 1.00 84.88 184 SER A CA 1
ATOM 1492 C C . SER A 1 184 ? -9.907 13.211 4.671 1.00 84.88 184 SER A C 1
ATOM 1494 O O . SER A 1 184 ? -9.422 14.271 5.071 1.00 84.88 184 SER A O 1
ATOM 1496 N N . VAL A 1 185 ? -9.159 12.121 4.482 1.00 81.56 185 VAL A N 1
ATOM 1497 C CA . VAL A 1 185 ? -7.704 12.073 4.713 1.00 81.56 185 VAL A CA 1
ATOM 1498 C C . VAL A 1 185 ? -6.944 12.872 3.650 1.00 81.56 185 VAL A C 1
ATOM 1500 O O . VAL A 1 185 ? -5.824 13.322 3.898 1.00 81.56 185 VAL A O 1
ATOM 1503 N N . SER A 1 186 ? -7.543 13.062 2.474 1.00 74.31 186 SER A N 1
ATOM 1504 C CA . SER A 1 186 ? -6.957 13.796 1.354 1.00 74.31 186 SER A CA 1
ATOM 1505 C C . SER A 1 186 ? -7.034 15.322 1.514 1.00 74.31 186 SER A C 1
ATOM 1507 O O . SER A 1 186 ? -6.361 16.038 0.770 1.00 74.31 186 SER A O 1
ATOM 1509 N N . GLU A 1 187 ? -7.750 15.847 2.517 1.00 65.06 187 GLU A N 1
ATOM 1510 C CA . GLU A 1 187 ? -7.709 17.276 2.826 1.00 65.06 187 GLU A CA 1
ATOM 1511 C C . GLU A 1 187 ? -6.409 17.635 3.570 1.00 65.06 187 GLU A C 1
ATOM 1513 O O . GLU A 1 187 ? -6.175 17.173 4.694 1.00 65.06 187 GLU A O 1
ATOM 1518 N N . PRO A 1 188 ? -5.527 18.470 2.984 1.00 55.94 188 PRO A N 1
ATOM 1519 C CA . PRO A 1 188 ? -4.324 18.911 3.670 1.00 55.94 188 PRO A CA 1
ATOM 1520 C C . PRO A 1 188 ? -4.739 19.619 4.956 1.00 55.94 188 PRO A C 1
ATOM 1522 O O . PRO A 1 188 ? -5.523 20.568 4.905 1.00 55.94 188 PRO A O 1
ATOM 1525 N N . SER A 1 189 ? -4.200 19.155 6.093 1.00 53.97 189 SER A N 1
ATOM 1526 C CA . SER A 1 189 ? -4.407 19.680 7.451 1.00 53.97 189 SER A CA 1
ATOM 1527 C C . SER A 1 189 ? -3.961 21.144 7.570 1.00 53.97 189 SER A C 1
ATOM 1529 O O . SER A 1 189 ? -3.002 21.481 8.256 1.00 53.97 189 SER A O 1
ATOM 1531 N N . SER A 1 190 ? -4.674 22.035 6.897 1.00 52.44 190 SER A N 1
ATOM 1532 C CA . SER A 1 190 ? -4.411 23.470 6.813 1.00 52.44 190 SER A CA 1
ATOM 1533 C C . SER A 1 190 ? -4.908 24.199 8.067 1.00 52.44 190 SER A C 1
ATOM 1535 O O . SER A 1 190 ? -4.839 25.419 8.150 1.00 52.44 190 SER A O 1
ATOM 1537 N N . GLN A 1 191 ? -5.409 23.452 9.057 1.00 48.75 191 GLN A N 1
ATOM 1538 C CA . GLN A 1 191 ? -5.964 23.960 10.309 1.00 48.75 191 GLN A CA 1
ATOM 1539 C C . GLN A 1 191 ? -5.290 23.391 11.560 1.00 48.75 191 GLN A C 1
ATOM 1541 O O . GLN A 1 191 ? -5.841 23.508 12.651 1.00 48.75 191 GLN A O 1
ATOM 1546 N N . ILE A 1 192 ? -4.057 22.881 11.468 1.00 51.53 192 ILE A N 1
ATOM 1547 C CA . ILE A 1 192 ? -3.186 22.968 12.648 1.00 51.53 192 ILE A CA 1
ATOM 1548 C C . ILE A 1 192 ? -2.724 24.424 12.703 1.00 51.53 192 ILE A C 1
ATOM 1550 O O . ILE A 1 192 ? -1.594 24.755 12.347 1.00 51.53 192 ILE A O 1
ATOM 1554 N N . GLN A 1 193 ? -3.639 25.323 13.090 1.00 49.75 193 GLN A N 1
ATOM 1555 C CA . GLN A 1 193 ? -3.209 26.588 13.659 1.00 49.75 193 GLN A CA 1
ATOM 1556 C C . GLN A 1 193 ? -2.260 26.180 14.783 1.00 49.75 193 GLN A C 1
ATOM 1558 O O . GLN A 1 193 ? -2.672 25.371 15.624 1.00 49.75 193 GLN A O 1
ATOM 1563 N N . PRO A 1 194 ? -0.988 26.621 14.772 1.00 51.72 194 PRO A N 1
ATOM 1564 C CA . PRO A 1 194 ? -0.130 26.399 15.917 1.00 51.72 194 PRO A CA 1
ATOM 1565 C C . PRO A 1 194 ? -0.952 26.871 17.102 1.00 51.72 194 PRO A C 1
ATOM 1567 O O . PRO A 1 194 ? -1.401 28.020 17.084 1.00 51.72 194 PRO A O 1
ATOM 1570 N N . GLN A 1 195 ? -1.246 25.965 18.047 1.00 53.84 195 GLN A N 1
ATOM 1571 C CA . GLN A 1 195 ? -1.809 26.377 19.320 1.00 53.84 195 GLN A CA 1
ATOM 1572 C C . GLN A 1 195 ? -0.910 27.522 19.734 1.00 53.84 195 GLN A C 1
ATOM 1574 O O . GLN A 1 195 ? 0.293 27.325 19.937 1.00 53.84 195 GLN A O 1
ATOM 1579 N N . GLN A 1 196 ? -1.466 28.733 19.701 1.00 53.59 196 GLN A N 1
ATOM 1580 C CA . GLN A 1 196 ? -0.843 29.870 20.316 1.00 53.59 196 GLN A CA 1
ATOM 1581 C C . GLN A 1 196 ? -0.796 29.432 21.764 1.00 53.59 196 GLN A C 1
ATOM 1583 O O . GLN A 1 196 ? -1.776 29.529 22.493 1.00 53.59 196 GLN A O 1
ATOM 1588 N N . SER A 1 197 ? 0.329 28.816 22.129 1.00 55.34 197 SER A N 1
ATOM 1589 C CA . SER A 1 197 ? 0.864 28.879 23.458 1.00 55.34 197 SER A CA 1
ATOM 1590 C C . SER A 1 197 ? 0.755 30.357 23.764 1.00 55.34 197 SER A C 1
ATOM 1592 O O . SER A 1 197 ? 1.520 31.178 23.258 1.00 55.34 197 SER A O 1
ATOM 1594 N N . SER A 1 198 ? -0.296 30.702 24.498 1.00 54.94 198 SER A N 1
ATOM 1595 C CA . SER A 1 198 ? -0.297 31.804 25.424 1.00 54.94 198 SER A CA 1
ATOM 1596 C C . SER A 1 198 ? 0.886 31.520 26.336 1.00 54.94 198 SER A C 1
ATOM 1598 O O . SER A 1 198 ? 0.768 30.957 27.419 1.00 54.94 198 SER A O 1
ATOM 1600 N N . ALA A 1 199 ? 2.075 31.818 25.815 1.00 55.09 199 ALA A N 1
ATOM 1601 C CA . ALA A 1 199 ? 3.166 32.290 26.605 1.00 55.09 199 ALA A CA 1
ATOM 1602 C C . ALA A 1 199 ? 2.572 33.504 27.308 1.00 55.09 199 ALA A C 1
ATOM 1604 O O . ALA A 1 199 ? 2.520 34.603 26.753 1.00 55.09 199 ALA A O 1
ATOM 1605 N N . ASP A 1 200 ? 2.044 33.255 28.508 1.00 57.75 200 ASP A N 1
ATOM 1606 C CA . ASP A 1 200 ? 2.224 34.192 29.595 1.00 57.75 200 ASP A CA 1
ATOM 1607 C C . ASP A 1 200 ? 3.617 34.772 29.402 1.00 57.75 200 ASP A C 1
ATOM 1609 O O . ASP A 1 200 ? 4.620 34.047 29.332 1.00 57.75 200 ASP A O 1
ATOM 1613 N N . GLY A 1 201 ? 3.630 36.076 29.131 1.00 54.47 201 GLY A N 1
ATOM 1614 C CA . GLY A 1 201 ? 4.855 36.813 28.925 1.00 54.47 201 GLY A CA 1
ATOM 1615 C C . GLY A 1 201 ? 5.815 36.513 30.074 1.00 54.47 201 GLY A C 1
ATOM 1616 O O . GLY A 1 201 ? 5.371 36.146 31.163 1.00 54.47 201 GLY A O 1
ATOM 1617 N N . PRO A 1 202 ? 7.129 36.638 29.846 1.00 59.81 202 PRO A N 1
ATOM 1618 C CA . PRO A 1 202 ? 8.091 36.491 30.921 1.00 59.81 202 PRO A CA 1
ATOM 1619 C C . PRO A 1 202 ? 7.674 37.420 32.063 1.00 59.81 202 PRO A C 1
ATOM 1621 O O . PRO A 1 202 ? 7.750 38.639 31.937 1.00 59.81 202 PRO A O 1
ATOM 1624 N N . GLU A 1 203 ? 7.192 36.824 33.151 1.00 62.62 203 GLU A N 1
ATOM 1625 C CA . GLU A 1 203 ? 7.074 37.473 34.443 1.00 62.62 203 GLU A CA 1
ATOM 1626 C C . GLU A 1 203 ? 8.461 38.065 34.708 1.00 62.62 203 GLU A C 1
ATOM 1628 O O . GLU A 1 203 ? 9.456 37.329 34.714 1.00 62.62 203 GLU A O 1
ATOM 1633 N N . GLU A 1 204 ? 8.546 39.398 34.763 1.00 62.84 204 GLU A N 1
ATOM 1634 C CA . GLU A 1 204 ? 9.779 40.129 35.038 1.00 62.84 204 GLU A CA 1
ATOM 1635 C C . GLU A 1 204 ? 10.401 39.538 36.302 1.00 62.84 204 GLU A C 1
ATOM 1637 O O . GLU A 1 204 ? 9.980 39.813 37.426 1.00 62.84 204 GLU A O 1
ATOM 1642 N N . ARG A 1 205 ? 11.400 38.668 36.124 1.00 58.03 205 ARG A N 1
ATOM 1643 C CA . ARG A 1 205 ? 12.177 38.156 37.243 1.00 58.03 205 ARG A CA 1
ATOM 1644 C C . ARG A 1 205 ? 12.924 39.335 37.832 1.00 58.03 205 ARG A C 1
ATOM 1646 O O . ARG A 1 205 ? 13.801 39.909 37.189 1.00 58.03 205 ARG A O 1
ATOM 1653 N N . ASN A 1 206 ? 12.557 39.661 39.064 1.00 65.88 206 ASN A N 1
ATOM 1654 C CA . ASN A 1 206 ? 13.252 40.617 39.902 1.00 65.88 206 ASN A CA 1
ATOM 1655 C C . ASN A 1 206 ? 14.759 40.266 39.917 1.00 65.88 206 ASN A C 1
ATOM 1657 O O . ASN A 1 206 ? 15.108 39.132 40.256 1.00 65.88 206 ASN A O 1
ATOM 1661 N N . PRO A 1 207 ? 15.665 41.188 39.546 1.00 65.44 207 PRO A N 1
ATOM 1662 C CA . PRO A 1 207 ? 17.097 40.907 39.398 1.00 65.44 207 PRO A CA 1
ATOM 1663 C C . PRO A 1 207 ? 17.848 40.592 40.709 1.00 65.44 207 PRO A C 1
ATOM 1665 O O . PRO A 1 207 ? 19.062 40.405 40.679 1.00 65.44 207 PRO A O 1
ATOM 1668 N N . GLU A 1 208 ? 17.166 40.495 41.852 1.00 66.25 208 GLU A N 1
ATOM 1669 C CA . GLU A 1 208 ? 17.800 40.249 43.155 1.00 66.25 208 GLU A CA 1
ATOM 1670 C C . GLU A 1 208 ? 18.023 38.766 43.492 1.00 66.25 208 GLU A C 1
ATOM 1672 O O . GLU A 1 208 ? 18.774 38.471 44.417 1.00 66.25 208 GLU A O 1
ATOM 1677 N N . ASP A 1 209 ? 17.467 37.823 42.724 1.00 64.12 209 ASP A N 1
ATOM 1678 C CA . ASP A 1 209 ? 17.516 36.387 43.057 1.00 64.12 209 ASP A CA 1
ATOM 1679 C C . ASP A 1 209 ? 18.570 35.604 42.247 1.00 64.12 209 ASP A C 1
ATOM 1681 O O . ASP A 1 209 ? 18.361 34.478 41.786 1.00 64.12 209 ASP A O 1
ATOM 1685 N N . SER A 1 210 ? 19.737 36.222 42.032 1.00 72.69 210 SER A N 1
ATOM 1686 C CA . SER A 1 210 ? 20.882 35.535 41.426 1.00 72.69 210 SER A CA 1
ATOM 1687 C C . SER A 1 210 ? 21.553 34.624 42.464 1.00 72.69 210 SER A C 1
ATOM 1689 O O . SER A 1 210 ? 22.071 35.124 43.465 1.00 72.69 210 SER A O 1
ATOM 1691 N N . PRO A 1 211 ? 21.601 33.294 42.256 1.00 74.56 211 PRO A N 1
ATOM 1692 C CA . PRO A 1 211 ? 22.346 32.412 43.140 1.00 74.56 211 PRO A CA 1
ATOM 1693 C C . PRO A 1 211 ? 23.846 32.753 43.086 1.00 74.56 211 PRO A C 1
ATOM 1695 O O . PRO A 1 211 ? 24.363 33.078 42.014 1.00 74.56 211 PRO A O 1
ATOM 1698 N N . PRO A 1 212 ? 24.567 32.660 44.218 1.00 72.56 212 PRO A N 1
ATOM 1699 C CA . PRO A 1 212 ? 25.980 33.007 44.284 1.00 72.56 212 PRO A CA 1
ATOM 1700 C C . PRO A 1 212 ? 26.804 32.157 43.311 1.00 72.56 212 PRO A C 1
ATOM 1702 O O . PRO A 1 212 ? 26.646 30.932 43.244 1.00 72.56 212 PRO A O 1
ATOM 1705 N N . GLU A 1 213 ? 27.696 32.821 42.571 1.00 75.06 213 GLU A N 1
ATOM 1706 C CA . GLU A 1 213 ? 28.657 32.195 41.664 1.00 75.06 213 GLU A CA 1
ATOM 1707 C C . GLU A 1 213 ? 29.400 31.062 42.382 1.00 75.06 213 GLU A C 1
ATOM 1709 O O . GLU A 1 213 ? 30.125 31.268 43.360 1.00 75.06 213 GLU A O 1
ATOM 1714 N N . ARG A 1 214 ? 29.234 29.832 41.886 1.00 73.75 214 ARG A N 1
ATOM 1715 C CA . ARG A 1 214 ? 30.072 28.715 42.320 1.00 73.75 214 ARG A CA 1
ATOM 1716 C C . ARG A 1 214 ? 31.476 28.952 41.781 1.00 73.75 214 ARG A C 1
ATOM 1718 O O . ARG A 1 214 ? 31.712 28.840 40.581 1.00 73.75 214 ARG A O 1
ATOM 1725 N N . GLY A 1 215 ? 32.389 29.274 42.692 1.00 78.12 215 GLY A N 1
ATOM 1726 C CA . GLY A 1 215 ? 33.810 29.412 42.402 1.00 78.12 215 GLY A CA 1
ATOM 1727 C C . GLY A 1 215 ? 34.410 28.158 41.746 1.00 78.12 215 GLY A C 1
ATOM 1728 O O . GLY A 1 215 ? 33.858 27.057 41.855 1.00 78.12 215 GLY A O 1
ATOM 1729 N N . PRO A 1 216 ? 35.544 28.316 41.045 1.00 77.50 216 PRO A N 1
ATOM 1730 C CA . PRO A 1 216 ? 36.155 27.248 40.268 1.00 77.50 216 PRO A CA 1
ATOM 1731 C C . PRO A 1 216 ? 36.597 26.075 41.160 1.00 77.50 216 PRO A C 1
ATOM 1733 O O . PRO A 1 216 ? 37.059 26.292 42.285 1.00 77.50 216 PRO A O 1
ATOM 1736 N N . PRO A 1 217 ? 36.497 24.827 40.668 1.00 75.50 217 PRO A N 1
ATOM 1737 C CA . PRO A 1 217 ? 36.912 23.657 41.427 1.00 75.50 217 PRO A CA 1
ATOM 1738 C C . PRO A 1 217 ? 38.431 23.670 41.683 1.00 75.50 217 PRO A C 1
ATOM 1740 O O . PRO A 1 217 ? 39.204 24.103 40.819 1.00 75.50 217 PRO A O 1
ATOM 1743 N N . PRO A 1 218 ? 38.884 23.173 42.850 1.00 70.50 218 PRO A N 1
ATOM 1744 C CA . PRO A 1 218 ? 40.299 23.113 43.182 1.00 70.50 218 PRO A CA 1
ATOM 1745 C C . PRO A 1 218 ? 41.039 22.189 42.210 1.00 70.50 218 PRO A C 1
ATOM 1747 O O . PRO A 1 218 ? 40.628 21.056 41.950 1.00 70.50 218 PRO A O 1
ATOM 1750 N N . ARG A 1 219 ? 42.155 22.686 41.668 1.00 70.38 219 ARG A N 1
ATOM 1751 C CA . ARG A 1 219 ? 43.066 21.899 40.835 1.00 70.38 219 ARG A CA 1
ATOM 1752 C C . ARG A 1 219 ? 43.702 20.810 41.697 1.00 70.38 219 ARG A C 1
ATOM 1754 O O . ARG A 1 219 ? 44.463 21.112 42.608 1.00 70.38 219 ARG A O 1
ATOM 1761 N N . SER A 1 220 ? 43.401 19.552 41.388 1.00 70.88 220 SER A N 1
ATOM 1762 C CA . SER A 1 220 ? 44.138 18.404 41.913 1.00 70.88 220 SER A CA 1
ATOM 1763 C C . SER A 1 220 ? 45.554 18.434 41.332 1.00 70.88 220 SER A C 1
ATOM 1765 O O . SER A 1 220 ? 45.760 18.217 40.139 1.00 70.88 220 SER A O 1
ATOM 1767 N N . SER A 1 221 ? 46.530 18.729 42.184 1.00 68.38 221 SER A N 1
ATOM 1768 C CA . SER A 1 221 ? 47.928 18.372 41.969 1.00 68.38 221 SER A CA 1
ATOM 1769 C C . SER A 1 221 ? 48.048 16.851 42.080 1.00 68.38 221 SER A C 1
ATOM 1771 O O . SER A 1 221 ? 47.641 16.260 43.080 1.00 68.38 221 SER A O 1
ATOM 1773 N N . ARG A 1 222 ? 48.537 16.211 41.016 1.00 61.81 222 ARG A N 1
ATOM 1774 C CA . ARG A 1 222 ? 49.061 14.846 41.064 1.00 61.81 222 ARG A CA 1
ATOM 1775 C C . ARG A 1 222 ? 50.577 14.953 41.162 1.00 61.81 222 ARG A C 1
ATOM 1777 O O . ARG A 1 222 ? 51.182 15.542 40.267 1.00 61.81 222 ARG A O 1
ATOM 1784 N N . ASP A 1 223 ? 51.107 14.409 42.249 1.00 70.81 223 ASP A N 1
ATOM 1785 C CA . ASP A 1 223 ? 52.501 13.984 42.385 1.00 70.81 223 ASP A CA 1
ATOM 1786 C C . ASP A 1 223 ? 52.745 12.680 41.606 1.00 70.81 223 ASP A C 1
ATOM 1788 O O . ASP A 1 223 ? 51.777 11.889 41.452 1.00 70.81 223 ASP A O 1
#